Protein 5CIY (pdb70)

Nearest PDB structures (foldseek):
  2uyc-assembly1_A  TM=1.002E+00  e=1.100E-71  Haemophilus haemolyticus
  2uz4-assembly1_A  TM=1.002E+00  e=1.585E-71  Haemophilus parahaemolyticus
  2zcj-assembly1_A  TM=1.001E+00  e=7.775E-70  Haemophilus parahaemolyticus
  1fjx-assembly1_A  TM=1.001E+00  e=1.518E-69  Haemophilus haemolyticus
  2i9k-assembly1_A  TM=1.001E+00  e=1.518E-69  Haemophilus haemolyticus

InterPro domains:
  IPR001525 C-5 cytosine methyltransferase [PF00145] (12-319)
  IPR001525 C-5 cytosine methyltransferase [PR00105] (13-29)
  IPR001525 C-5 cytosine methyltransferase [PR00105] (112-126)
  IPR001525 C-5 cytosine methyltransferase [PR00105] (158-171)
  IPR001525 C-5 cytosine methyltransferase [PS51679] (12-325)
  IPR001525 C-5 cytosine methyltransferase [TIGR00675] (14-318)
  IPR018117 DNA methylase, C-5 cytosine-specific, active site [PS00094] (73-85)
  IPR029063 S-adenosyl-L-methionine-dependent methyltransferase superfamily [G3DSA:3.40.50.150] (10-191)
  IPR029063 S-adenosyl-L-methionine-dependent methyltransferase superfamily [SSF53335] (8-323)
  IPR031303 DNA methylase, C-5 cytosine-specific, conserved site [PS00095] (300-318)
  IPR050750 Cytosine-specific C5-methyltransferase [PTHR46098] (12-315)

B-factor: mean 20.16, std 8.27, range [9.47, 56.53]

Organism: Haemophilus parahaemolyticus (NCBI:txid735)

GO terms:
  GO:0003886 DNA (cytosine-5-)-methyltransferase activity (F, EXP)

CATH classification: 3.40.50.150 (+1 more: 3.90.120.10)

Radius of gyration: 19.91 Å; Cα contacts (8 Å, |Δi|>4): 690; chains: 1; bounding box: 42×57×56 Å

Foldseek 3Di:
DDQDDAQLQAPFEEEQECQQLNLLVVQNVSSHYHYDAYEHADPLSQVLNCVFPVDGHHYDLVPDDLLPRDAGAEYEEAADAQCQDPVHPVVACVDPSRVCVVSVLVNCLNRVHQKYKYKYAPSCCCRPNRVSVVVSQVSLVVSQKHKDKDWDAVLQQQFQEGGTMIMIMIGRNVLVQDDFDQDGGDHHDDFLVNLADDCVVFVVFFDDAPQWDFDDDADPAADAAWAWGTFGDPRDWLGTETERSYGWYQFAQPADHPLGRGHWYDDPNTIGHGFLSSLCVSLCHDNPRDARPDRSNSSNSSNSDHRSSSSNSNSSSVSVRSPPDDD

Sequence (327 aa):
MIEIKDKQLTGLRFIDLFAGLGGFRLALESCGAECVYSNEWDKYAQEVYEMNFGEKPEGDITQVNEKTIPDHDILCAGFPCQAFSISGKQKGFEDSRGTLFFDIARIVREKKPKVVFMENVKNFASHDNGNTLEVVKNTMNELDYSFHAKVLNALDYGIPQKRERIYMICFRNDLNIQNFQFPKPFELNTFVKDLLLPDSEVEHLVIDRKDLVMTNQEIEQTTPKTVRLGIVGKGGQGERIYSTRGIAITLSAYGGGIFAKTGGYLVNGKTRKLHPRECARVMGYPDSYKVHPSTSQAYKQFGNSVVINVLQYIAYNIGSSLNFKPY

Structure (mmCIF, N/CA/C/O backbone):
data_5CIY
#
_entry.id   5CIY
#
_cell.length_a   95.335
_cell.length_b   95.335
_cell.length_c   314.688
_cell.angle_alpha   90.000
_cell.angle_beta   90.000
_cell.angle_gamma   120.000
#
_symmetry.space_group_name_H-M   'H 3 2'
#
loop_
_entity.id
_entity.type
_entity.pdbx_description
1 polymer 'Modification methylase HhaI'
2 polymer "DNA (5'-D(P*CP*CP*AP*TP*GP*CP*GP*CP*TP*GP*AP*C)-3')"
3 polymer "DNA (5'-D(P*GP*TP*CP*AP*GP*(3DR)P*GP*CP*AP*TP*GP*G)-3')"
4 non-polymer S-ADENOSYL-L-HOMOCYSTEINE
5 non-polymer 'SULFATE ION'
6 water water
#
loop_
_atom_site.group_PDB
_atom_site.id
_atom_site.type_symbol
_atom_site.label_atom_id
_atom_site.label_alt_id
_atom_site.label_comp_id
_atom_site.label_asym_id
_atom_site.label_entity_id
_atom_site.label_seq_id
_atom_site.pdbx_PDB_ins_code
_atom_site.Cartn_x
_atom_site.Cartn_y
_atom_site.Cartn_z
_atom_site.occupancy
_atom_site.B_iso_or_equiv
_atom_site.auth_seq_id
_atom_site.auth_comp_id
_atom_site.auth_asym_id
_atom_site.auth_atom_id
_atom_site.pdbx_PDB_model_num
ATOM 1 N N . MET A 1 1 ? 34.779 -14.009 333.262 1.00 15.63 1 MET A N 1
ATOM 2 C CA . MET A 1 1 ? 34.514 -13.017 332.230 1.00 13.93 1 MET A CA 1
ATOM 3 C C . MET A 1 1 ? 34.944 -13.554 330.871 1.00 17.81 1 MET A C 1
ATOM 4 O O . MET A 1 1 ? 35.713 -14.515 330.785 1.00 18.56 1 MET A O 1
ATOM 9 N N . ILE A 1 2 ? 34.432 -12.946 329.810 1.00 16.75 2 ILE A N 1
ATOM 10 C CA . ILE A 1 2 ? 34.739 -13.415 328.468 1.00 16.33 2 ILE A CA 1
ATOM 11 C C . ILE A 1 2 ? 35.705 -12.495 327.741 1.00 18.42 2 ILE A C 1
ATOM 12 O O . ILE A 1 2 ? 35.962 -11.369 328.176 1.00 18.33 2 ILE A O 1
ATOM 17 N N . GLU A 1 3 ? 36.247 -12.988 326.629 1.00 21.60 3 GLU A N 1
ATOM 18 C CA . GLU A 1 3 ? 37.053 -12.162 325.742 1.00 22.92 3 GLU A CA 1
ATOM 19 C C . GLU A 1 3 ? 36.139 -11.360 324.818 1.00 21.89 3 GLU A C 1
ATOM 20 O O . GLU A 1 3 ? 35.167 -11.891 324.282 1.00 23.45 3 GLU A O 1
ATOM 26 N N . ILE A 1 4 ? 36.443 -10.078 324.653 1.00 20.78 4 ILE A N 1
ATOM 27 C CA . ILE A 1 4 ? 35.704 -9.221 323.729 1.00 23.48 4 ILE A CA 1
ATOM 28 C C . ILE A 1 4 ? 36.618 -8.851 322.570 1.00 21.73 4 ILE A C 1
ATOM 29 O O . ILE A 1 4 ? 37.573 -8.105 322.760 1.00 24.85 4 ILE A O 1
ATOM 34 N N . LYS A 1 5 ? 36.339 -9.360 321.372 1.00 23.75 5 LYS A N 1
ATOM 35 C CA . LYS A 1 5 ? 37.228 -9.087 320.239 1.00 29.34 5 LYS A CA 1
ATOM 36 C C . LYS A 1 5 ? 37.067 -7.676 319.657 1.00 25.87 5 LYS A C 1
ATOM 37 O O . LYS A 1 5 ? 38.057 -6.973 319.421 1.00 26.24 5 LYS A O 1
ATOM 43 N N . ASP A 1 6 ? 35.824 -7.256 319.443 1.00 24.63 6 ASP A N 1
ATOM 44 C CA . ASP A 1 6 ? 35.555 -5.930 318.891 1.00 24.50 6 ASP A CA 1
ATOM 45 C C . ASP A 1 6 ? 35.318 -4.918 320.013 1.00 24.90 6 ASP A C 1
ATOM 46 O O . ASP A 1 6 ? 34.259 -4.918 320.641 1.00 24.76 6 ASP A O 1
ATOM 51 N N . LYS A 1 7 ? 36.305 -4.056 320.246 1.00 22.11 7 LYS A N 1
ATOM 52 C CA . LYS A 1 7 ? 36.287 -3.123 321.373 1.00 20.92 7 LYS A CA 1
ATOM 53 C C . LYS A 1 7 ? 35.352 -1.932 321.154 1.00 20.99 7 LYS A C 1
ATOM 54 O O . LYS A 1 7 ? 35.799 -0.841 320.788 1.00 24.55 7 LYS A O 1
ATOM 60 N N . GLN A 1 8 ? 34.067 -2.133 321.424 1.00 17.12 8 GLN A N 1
ATOM 61 C CA . GLN A 1 8 ? 33.044 -1.130 321.121 1.00 16.93 8 GLN A CA 1
ATOM 62 C C . GLN A 1 8 ? 33.220 0.209 321.837 1.00 18.43 8 GLN A C 1
ATOM 63 O O . GLN A 1 8 ? 32.757 1.234 321.343 1.00 19.54 8 GLN A O 1
ATOM 69 N N . LEU A 1 9 ? 33.874 0.207 322.995 1.00 17.42 9 LEU A N 1
ATOM 70 C CA . LEU A 1 9 ? 33.973 1.424 323.800 1.00 15.11 9 LEU A CA 1
ATOM 71 C C . LEU A 1 9 ? 35.341 2.101 323.721 1.00 16.66 9 LEU A C 1
ATOM 72 O O . LEU A 1 9 ? 35.668 2.950 324.555 1.00 18.22 9 LEU A O 1
ATOM 77 N N . THR A 1 10 ? 36.143 1.728 322.727 1.00 19.41 10 THR A N 1
ATOM 78 C CA . THR A 1 10 ? 37.453 2.350 322.556 1.00 17.57 10 THR A CA 1
ATOM 79 C C . THR A 1 10 ? 37.306 3.864 322.398 1.00 19.21 10 THR A C 1
ATOM 80 O O . THR A 1 10 ? 36.409 4.339 321.695 1.00 22.12 10 THR A O 1
ATOM 84 N N . GLY A 1 11 ? 38.168 4.614 323.076 1.00 21.45 11 GLY A N 1
ATOM 85 C CA . GLY A 1 11 ? 38.124 6.063 323.009 1.00 20.41 11 GLY A CA 1
ATOM 86 C C . GLY A 1 11 ? 37.183 6.709 324.009 1.00 23.94 11 GLY A C 1
ATOM 87 O O . GLY A 1 11 ? 37.164 7.936 324.138 1.00 25.48 11 GLY A O 1
ATOM 88 N N . LEU A 1 12 ? 36.394 5.898 324.714 1.00 19.05 12 LEU A N 1
ATOM 89 C CA . LEU A 1 12 ? 35.431 6.442 325.679 1.00 18.38 12 LEU A CA 1
ATOM 90 C C . LEU A 1 12 ? 35.971 6.403 327.106 1.00 17.49 12 LEU A C 1
ATOM 91 O O . LEU A 1 12 ? 36.701 5.483 327.475 1.00 19.96 12 LEU A O 1
ATOM 96 N N . ARG A 1 13 ? 35.597 7.401 327.901 1.00 16.03 13 ARG A N 1
ATOM 97 C CA . ARG A 1 13 ? 36.043 7.523 329.286 1.00 15.26 13 ARG A CA 1
ATOM 98 C C . ARG A 1 13 ? 34.887 7.184 330.210 1.00 15.68 13 ARG A C 1
ATOM 99 O O . ARG A 1 13 ? 33.742 7.550 329.933 1.00 15.36 13 ARG A O 1
ATOM 107 N N . PHE A 1 14 ? 35.176 6.492 331.308 1.00 15.11 14 PHE A N 1
ATOM 108 C CA . PHE A 1 14 ? 34.131 6.195 332.284 1.00 14.65 14 PHE A CA 1
ATOM 109 C C . PHE A 1 14 ? 34.574 6.466 333.721 1.00 13.95 14 PHE A C 1
ATOM 110 O O . PHE A 1 14 ? 35.774 6.520 334.030 1.00 14.84 14 PHE A O 1
ATOM 118 N N . ILE A 1 15 ? 33.597 6.652 334.604 1.00 11.63 15 ILE A N 1
ATOM 119 C CA . ILE A 1 15 ? 33.893 6.721 336.031 1.00 14.70 15 ILE A CA 1
ATOM 120 C C . ILE A 1 15 ? 33.254 5.542 336.753 1.00 14.04 15 ILE A C 1
ATOM 121 O O . ILE A 1 15 ? 32.201 5.036 336.346 1.00 14.58 15 ILE A O 1
ATOM 126 N N . ASP A 1 16 ? 33.921 5.101 337.815 1.00 13.04 16 ASP A N 1
ATOM 127 C CA . ASP A 1 16 ? 33.582 3.877 338.525 1.00 12.73 16 ASP A CA 1
ATOM 128 C C . ASP A 1 16 ? 33.114 4.276 339.927 1.00 13.56 16 ASP A C 1
ATOM 129 O O . ASP A 1 16 ? 33.911 4.308 340.867 1.00 13.18 16 ASP A O 1
ATOM 134 N N . LEU A 1 17 ? 31.832 4.624 340.070 1.00 12.48 17 LEU A N 1
ATOM 135 C CA . LEU A 1 17 ? 31.297 5.010 341.384 1.00 13.16 17 LEU A CA 1
ATOM 136 C C . LEU A 1 17 ? 30.852 3.777 342.155 1.00 12.22 17 LEU A C 1
ATOM 137 O O . LEU A 1 17 ? 30.478 2.765 341.547 1.00 11.97 17 LEU A O 1
ATOM 142 N N . PHE A 1 18 ? 30.882 3.869 343.486 1.00 11.30 18 PHE A N 1
ATOM 143 C CA . PHE A 1 18 ? 30.572 2.732 344.351 1.00 11.79 18 PHE A CA 1
ATOM 144 C C . PHE A 1 18 ? 31.364 1.538 343.856 1.00 12.24 18 PHE A C 1
ATOM 145 O O . PHE A 1 18 ? 30.820 0.456 343.633 1.00 13.01 18 PHE A O 1
ATOM 153 N N . ALA A 1 19 ? 32.669 1.758 343.694 1.00 11.39 19 ALA A N 1
ATOM 154 C CA . ALA A 1 19 ? 33.507 0.874 342.884 1.00 11.85 19 ALA A CA 1
ATOM 155 C C . ALA A 1 19 ? 33.615 -0.553 343.399 1.00 12.33 19 ALA A C 1
ATOM 156 O O . ALA A 1 19 ? 33.649 -1.494 342.605 1.00 13.65 19 ALA A O 1
ATOM 158 N N . GLY A 1 20 ? 33.655 -0.715 344.716 1.00 12.97 20 GLY A N 1
ATOM 159 C CA . GLY A 1 20 ? 33.818 -2.039 345.295 1.00 12.22 20 GLY A CA 1
ATOM 160 C C . GLY A 1 20 ? 35.076 -2.705 344.764 1.00 11.78 20 GLY A C 1
ATOM 161 O O . GLY A 1 20 ? 36.171 -2.137 344.835 1.00 12.41 20 GLY A O 1
ATOM 162 N N . LEU A 1 21 ? 34.911 -3.906 344.211 1.00 11.78 21 LEU A N 1
ATOM 163 C CA . LEU A 1 21 ? 36.010 -4.653 343.611 1.00 11.33 21 LEU A CA 1
ATOM 164 C C . LEU A 1 21 ? 36.416 -4.128 342.241 1.00 13.34 21 LEU A C 1
ATOM 165 O O . LEU A 1 21 ? 37.461 -4.507 341.710 1.00 13.31 21 LEU A O 1
ATOM 170 N N . GLY A 1 22 ? 35.588 -3.276 341.653 1.00 10.84 22 GLY A N 1
ATOM 171 C CA . GLY A 1 22 ? 35.853 -2.791 340.312 1.00 12.55 22 GLY A CA 1
ATOM 172 C C . GLY A 1 22 ? 35.302 -3.660 339.196 1.00 13.37 22 GLY A C 1
ATOM 173 O O . GLY A 1 22 ? 35.840 -3.669 338.083 1.00 12.29 22 GLY A O 1
ATOM 174 N N . GLY A 1 23 ? 34.217 -4.377 339.475 1.00 12.89 23 GLY A N 1
ATOM 175 C CA . GLY A 1 23 ? 33.533 -5.147 338.454 1.00 14.94 23 GLY A CA 1
ATOM 176 C C . GLY A 1 23 ? 33.137 -4.351 337.220 1.00 13.48 23 GLY A C 1
ATOM 177 O O . GLY A 1 23 ? 33.286 -4.839 336.092 1.00 12.98 23 GLY A O 1
ATOM 178 N N . PHE A 1 24 ? 32.647 -3.126 337.409 1.00 13.09 24 PHE A N 1
ATOM 179 C CA . PHE A 1 24 ? 32.292 -2.301 336.259 1.00 14.90 24 PHE A CA 1
ATOM 180 C C . PHE A 1 24 ? 33.532 -1.958 335.459 1.00 13.59 24 PHE A C 1
ATOM 181 O O . PHE A 1 24 ? 33.491 -1.923 334.227 1.00 13.72 24 PHE A O 1
ATOM 189 N N . ARG A 1 25 ? 34.636 -1.735 336.164 1.00 13.78 25 ARG A N 1
ATOM 190 C CA . ARG A 1 25 ? 35.897 -1.400 335.521 1.00 12.69 25 ARG A CA 1
ATOM 191 C C . ARG A 1 25 ? 36.404 -2.550 334.652 1.00 12.48 25 ARG A C 1
ATOM 192 O O . ARG A 1 25 ? 36.779 -2.334 333.500 1.00 15.42 25 ARG A O 1
ATOM 200 N N . LEU A 1 26 ? 36.396 -3.771 335.187 1.00 11.93 26 LEU A N 1
ATOM 201 C CA . LEU A 1 26 ? 36.806 -4.924 334.394 1.00 14.30 26 LEU A CA 1
ATOM 202 C C . LEU A 1 26 ? 35.928 -5.050 333.148 1.00 13.28 26 LEU A C 1
ATOM 203 O O . LEU A 1 26 ? 36.429 -5.283 332.047 1.00 13.42 26 LEU A O 1
ATOM 208 N N . ALA A 1 27 ? 34.615 -4.891 333.321 1.00 12.89 27 ALA A N 1
ATOM 209 C CA . ALA A 1 27 ? 33.697 -5.052 332.201 1.00 12.78 27 ALA A CA 1
ATOM 210 C C . ALA A 1 27 ? 33.920 -3.991 331.128 1.00 13.32 27 ALA A C 1
ATOM 211 O O . ALA A 1 27 ? 34.031 -4.309 329.942 1.00 14.57 27 ALA A O 1
ATOM 213 N N . LEU A 1 28 ? 33.976 -2.730 331.533 1.00 14.23 28 LEU A N 1
ATOM 214 C CA . LEU A 1 28 ? 34.120 -1.676 330.533 1.00 14.54 28 LEU A CA 1
ATOM 215 C C . LEU A 1 28 ? 35.518 -1.645 329.907 1.00 14.08 28 LEU A C 1
ATOM 216 O O . LEU A 1 28 ? 35.649 -1.394 328.704 1.00 15.41 28 LEU A O 1
ATOM 221 N N . GLU A 1 29 ? 36.554 -1.905 330.698 1.00 15.61 29 GLU A N 1
ATOM 222 C CA . GLU A 1 29 ? 37.901 -1.992 330.134 1.00 15.92 29 GLU A CA 1
ATOM 223 C C . GLU A 1 29 ? 38.019 -3.117 329.112 1.00 15.63 29 GLU A C 1
ATOM 224 O O . GLU A 1 29 ? 38.746 -2.985 328.121 1.00 16.09 29 GLU A O 1
ATOM 230 N N . SER A 1 30 ? 37.300 -4.216 329.336 1.00 13.66 30 SER A N 1
ATOM 231 C CA . SER A 1 30 ? 37.332 -5.319 328.375 1.00 16.09 30 SER A CA 1
ATOM 232 C C . SER A 1 30 ? 36.741 -4.905 327.032 1.00 15.34 30 SER A C 1
ATOM 233 O O . SER A 1 30 ? 37.057 -5.510 325.999 1.00 16.08 30 SER A O 1
ATOM 236 N N . CYS A 1 31 ? 35.896 -3.871 327.045 1.00 14.41 31 CYS A N 1
ATOM 237 C CA . CYS A 1 31 ? 35.317 -3.331 325.814 1.00 15.99 31 CYS A CA 1
ATOM 238 C C . CYS A 1 31 ? 36.094 -2.142 325.262 1.00 16.39 31 CYS A C 1
ATOM 239 O O . CYS A 1 31 ? 35.663 -1.509 324.291 1.00 17.60 31 CYS A O 1
ATOM 242 N N . GLY A 1 32 ? 37.234 -1.841 325.875 1.00 16.47 32 GLY A N 1
ATOM 243 C CA . GLY A 1 32 ? 38.126 -0.815 325.365 1.00 17.37 32 GLY A CA 1
ATOM 244 C C . GLY A 1 32 ? 38.045 0.549 326.023 1.00 18.64 32 GLY A C 1
ATOM 245 O O . GLY A 1 32 ? 38.808 1.458 325.669 1.00 17.50 32 GLY A O 1
ATOM 246 N N . ALA A 1 33 ? 37.143 0.712 326.987 1.00 16.68 33 ALA A N 1
ATOM 247 C CA . ALA A 1 33 ? 36.982 2.018 327.632 1.00 14.92 33 ALA A CA 1
ATOM 248 C C . ALA A 1 33 ? 38.070 2.294 328.666 1.00 16.19 33 ALA A C 1
ATOM 249 O O . ALA A 1 33 ? 38.727 1.369 329.155 1.00 16.90 33 ALA A O 1
ATOM 251 N N . GLU A 1 34 ? 38.245 3.572 328.994 1.00 17.58 34 GLU A N 1
ATOM 252 C CA . GLU A 1 34 ? 39.283 4.028 329.917 1.00 19.71 34 GLU A CA 1
ATOM 253 C C . GLU A 1 34 ? 38.678 4.586 331.206 1.00 17.20 34 GLU A C 1
ATOM 254 O O . GLU A 1 34 ? 37.860 5.509 331.163 1.00 17.55 34 GLU A O 1
ATOM 260 N N . CYS A 1 35 ? 39.095 4.053 332.353 1.00 16.34 35 CYS A N 1
ATOM 261 C CA . CYS A 1 35 ? 38.622 4.573 333.637 1.00 15.83 35 CYS A CA 1
ATOM 262 C C . CYS A 1 35 ? 39.362 5.858 334.001 1.00 18.89 35 CYS A C 1
ATOM 263 O O . CYS A 1 35 ? 40.598 5.886 333.978 1.00 20.65 35 CYS A O 1
ATOM 266 N N . VAL A 1 36 ? 38.623 6.913 334.347 1.00 15.15 36 VAL A N 1
ATOM 267 C CA . VAL A 1 36 ? 39.249 8.202 334.685 1.00 14.14 36 VAL A CA 1
ATOM 268 C C . VAL A 1 36 ? 38.967 8.679 336.116 1.00 16.82 36 VAL A C 1
ATOM 269 O O . VAL A 1 36 ? 39.472 9.722 336.546 1.00 16.89 36 VAL A O 1
ATOM 273 N N . TYR A 1 37 ? 38.162 7.920 336.855 1.00 14.70 37 TYR A N 1
ATOM 274 C CA . TYR A 1 37 ? 37.830 8.282 338.230 1.00 13.88 37 TYR A CA 1
ATOM 275 C C . TYR A 1 37 ? 37.180 7.111 338.921 1.00 15.39 37 TYR A C 1
ATOM 276 O O . TYR A 1 37 ? 36.388 6.385 338.310 1.00 15.10 37 TYR A O 1
ATOM 285 N N . SER A 1 38 ? 37.517 6.916 340.189 1.00 14.58 38 SER A N 1
ATOM 286 C CA . SER A 1 38 ? 36.873 5.876 340.976 1.00 14.35 38 SER A CA 1
ATOM 287 C C . SER A 1 38 ? 36.548 6.397 342.365 1.00 14.07 38 SER A C 1
ATOM 288 O O . SER A 1 38 ? 37.256 7.248 342.912 1.00 13.81 38 SER A O 1
ATOM 291 N N . ASN A 1 39 ? 35.459 5.890 342.930 1.00 11.44 39 ASN A N 1
ATOM 292 C CA . ASN A 1 39 ? 35.042 6.310 344.258 1.00 11.40 39 ASN A CA 1
ATOM 293 C C . ASN A 1 39 ? 34.461 5.134 345.031 1.00 14.22 39 ASN A C 1
ATOM 294 O O . ASN A 1 39 ? 33.612 4.401 344.512 1.00 13.19 39 ASN A O 1
ATOM 299 N N . GLU A 1 40 ? 34.929 4.965 346.265 1.00 13.72 40 GLU A N 1
ATOM 300 C CA . GLU A 1 40 ? 34.550 3.854 347.139 1.00 13.59 40 GLU A CA 1
ATOM 301 C C . GLU A 1 40 ? 35.019 4.218 348.541 1.00 14.82 40 GLU A C 1
ATOM 302 O O . GLU A 1 40 ? 36.188 4.559 348.720 1.00 15.77 40 GLU A O 1
ATOM 308 N N . TRP A 1 41 ? 34.136 4.169 349.536 1.00 14.66 41 TRP A N 1
ATOM 309 C CA . TRP A 1 41 ? 34.533 4.657 350.860 1.00 16.88 41 TRP A CA 1
ATOM 310 C C . TRP A 1 41 ? 34.953 3.588 351.863 1.00 16.04 41 TRP A C 1
ATOM 311 O O . TRP A 1 41 ? 35.480 3.912 352.932 1.00 17.90 41 TRP A O 1
ATOM 322 N N . ASP A 1 42 ? 34.728 2.317 351.539 1.00 15.04 42 ASP A N 1
ATOM 323 C CA . ASP A 1 42 ? 35.066 1.255 352.483 1.00 15.01 42 ASP A CA 1
ATOM 324 C C . ASP A 1 42 ? 36.563 0.983 352.452 1.00 14.28 42 ASP A C 1
ATOM 325 O O . ASP A 1 42 ? 37.132 0.781 351.383 1.00 15.03 42 ASP A O 1
ATOM 330 N N . LYS A 1 43 ? 37.189 0.997 353.630 1.00 15.73 43 LYS A N 1
ATOM 331 C CA . LYS A 1 43 ? 38.640 0.853 353.751 1.00 15.48 43 LYS A CA 1
ATOM 332 C C . LYS A 1 43 ? 39.175 -0.392 353.058 1.00 14.51 43 LYS A C 1
ATOM 333 O O . LYS A 1 43 ? 40.181 -0.335 352.345 1.00 15.54 43 LYS A O 1
ATOM 339 N N . TYR A 1 44 ? 38.504 -1.517 353.266 1.00 14.30 44 TYR A N 1
ATOM 340 C CA . TYR A 1 44 ? 38.984 -2.784 352.724 1.00 14.68 44 TYR A CA 1
ATOM 341 C C . TYR A 1 44 ? 38.713 -2.909 351.225 1.00 13.88 44 TYR A C 1
ATOM 342 O O . TYR A 1 44 ? 39.532 -3.456 350.492 1.00 13.40 44 TYR A O 1
ATOM 351 N N . ALA A 1 45 ? 37.577 -2.389 350.766 1.00 12.83 45 ALA A N 1
ATOM 352 C CA . ALA A 1 45 ? 37.330 -2.319 349.326 1.00 12.07 45 ALA A CA 1
ATOM 353 C C . ALA A 1 45 ? 38.375 -1.429 348.644 1.00 12.12 45 ALA A C 1
ATOM 354 O O . ALA A 1 45 ? 38.855 -1.753 347.553 1.00 13.73 45 ALA A O 1
ATOM 356 N N . GLN A 1 46 ? 38.716 -0.296 349.260 1.00 13.02 46 GLN A N 1
ATOM 357 C CA . GLN A 1 46 ? 39.762 0.556 348.695 1.00 12.79 46 GLN A CA 1
ATOM 358 C C . GLN A 1 46 ? 41.074 -0.213 348.543 1.00 14.16 46 GLN A C 1
ATOM 359 O O . GLN A 1 46 ? 41.779 -0.051 347.543 1.00 13.70 46 GLN A O 1
ATOM 365 N N . GLU A 1 47 ? 41.383 -1.058 349.523 1.00 14.52 47 GLU A N 1
ATOM 366 C CA . GLU A 1 47 ? 42.615 -1.841 349.496 1.00 13.14 47 GLU A CA 1
ATOM 367 C C . GLU A 1 47 ? 42.623 -2.834 348.347 1.00 13.23 47 GLU A C 1
ATOM 368 O O . GLU A 1 47 ? 43.589 -2.897 347.587 1.00 14.96 47 GLU A O 1
ATOM 374 N N . VAL A 1 48 ? 41.539 -3.598 348.207 1.00 12.80 48 VAL A N 1
ATOM 375 C CA . VAL A 1 48 ? 41.479 -4.586 347.132 1.00 13.98 48 VAL A CA 1
ATOM 376 C C . VAL A 1 48 ? 41.477 -3.914 345.765 1.00 13.41 48 VAL A C 1
ATOM 377 O O . VAL A 1 48 ? 42.114 -4.398 344.837 1.00 13.31 48 VAL A O 1
ATOM 381 N N . TYR A 1 49 ? 40.809 -2.768 345.649 1.00 11.33 49 TYR A N 1
ATOM 382 C CA . TYR A 1 49 ? 40.805 -2.029 344.401 1.00 12.88 49 TYR A CA 1
ATOM 383 C C . TYR A 1 49 ? 42.227 -1.581 344.054 1.00 13.17 49 TYR A C 1
ATOM 384 O O . TYR A 1 49 ? 42.662 -1.725 342.915 1.00 13.51 49 TYR A O 1
ATOM 393 N N . GLU A 1 50 ? 42.952 -1.058 345.041 1.00 15.64 50 GLU A N 1
ATOM 394 C CA . GLU A 1 50 ? 44.320 -0.612 344.812 1.00 16.27 50 GLU A CA 1
ATOM 395 C C . GLU A 1 50 ? 45.235 -1.783 344.460 1.00 16.13 50 GLU A C 1
ATOM 396 O O . GLU A 1 50 ? 46.138 -1.654 343.625 1.00 17.77 50 GLU A O 1
ATOM 402 N N . MET A 1 51 ? 44.984 -2.930 345.075 1.00 14.83 51 MET A N 1
ATOM 403 C CA . MET A 1 51 ? 45.780 -4.119 344.804 1.00 13.09 51 MET A CA 1
ATOM 404 C C . MET A 1 51 ? 45.620 -4.575 343.351 1.00 15.66 51 MET A C 1
ATOM 405 O O . MET A 1 51 ? 46.547 -5.127 342.757 1.00 15.57 51 MET A O 1
ATOM 410 N N . ASN A 1 52 ? 44.445 -4.323 342.774 1.00 12.91 52 ASN A N 1
ATOM 411 C CA . ASN A 1 52 ? 44.144 -4.766 341.417 1.00 13.16 52 ASN A CA 1
ATOM 412 C C . ASN A 1 52 ? 44.308 -3.732 340.305 1.00 15.14 52 ASN A C 1
ATOM 413 O O . ASN A 1 52 ? 44.542 -4.100 339.161 1.00 15.82 52 ASN A O 1
ATOM 418 N N . PHE A 1 53 ? 44.196 -2.447 340.634 1.00 13.87 53 PHE A N 1
ATOM 419 C CA . PHE A 1 53 ? 44.235 -1.409 339.608 1.00 15.51 53 PHE A CA 1
ATOM 420 C C . PHE A 1 53 ? 45.314 -0.363 339.862 1.00 16.03 53 PHE A C 1
ATOM 421 O O . PHE A 1 53 ? 45.583 0.464 338.997 1.00 19.82 53 PHE A O 1
ATOM 429 N N . GLY A 1 54 ? 45.913 -0.387 341.046 1.00 16.73 54 GLY A N 1
ATOM 430 C CA . GLY A 1 54 ? 47.063 0.465 341.318 1.00 19.38 54 GLY A CA 1
ATOM 431 C C . GLY A 1 54 ? 46.718 1.862 341.788 1.00 25.73 54 GLY A C 1
ATOM 432 O O . GLY A 1 54 ? 47.574 2.743 341.831 1.00 25.89 54 GLY A O 1
ATOM 433 N N . GLU A 1 55 ? 45.460 2.067 342.147 1.00 17.94 55 GLU A N 1
ATOM 434 C CA . GLU A 1 55 ? 44.992 3.382 342.558 1.00 21.17 55 GLU A CA 1
ATOM 435 C C . GLU A 1 55 ? 43.956 3.262 343.665 1.00 22.15 55 GLU A C 1
ATOM 436 O O . GLU A 1 55 ? 43.196 2.289 343.720 1.00 18.97 55 GLU A O 1
ATOM 442 N N . LYS A 1 56 ? 43.938 4.253 344.548 1.00 21.86 56 LYS A N 1
ATOM 443 C CA . LYS A 1 56 ? 43.009 4.279 345.666 1.00 21.44 56 LYS A CA 1
ATOM 444 C C . LYS A 1 56 ? 41.800 5.127 345.278 1.00 17.68 56 LYS A C 1
ATOM 445 O O . LYS A 1 56 ? 41.953 6.292 344.923 1.00 18.87 56 LYS A O 1
ATOM 451 N N . PRO A 1 57 ? 40.589 4.546 345.326 1.00 16.81 57 PRO A N 1
ATOM 452 C CA . PRO A 1 57 ? 39.415 5.372 344.999 1.00 14.34 57 PRO A CA 1
ATOM 453 C C . PRO A 1 57 ? 39.229 6.502 346.004 1.00 15.72 57 PRO A C 1
ATOM 454 O O . PRO A 1 57 ? 39.621 6.354 347.168 1.00 16.96 57 PRO A O 1
ATOM 458 N N . GLU A 1 58 ? 38.629 7.607 345.567 1.00 16.27 58 GLU A N 1
ATOM 459 C CA . GLU A 1 58 ? 38.260 8.684 346.481 1.00 16.22 58 GLU A CA 1
ATOM 460 C C . GLU A 1 58 ? 37.160 8.195 347.427 1.00 17.91 58 GLU A C 1
ATOM 461 O O . GLU A 1 58 ? 36.375 7.305 347.074 1.00 16.53 58 GLU A O 1
ATOM 467 N N . GLY A 1 59 ? 37.126 8.749 348.637 1.00 17.54 59 GLY A N 1
ATOM 468 C CA . GLY A 1 59 ? 36.149 8.357 349.643 1.00 17.27 59 GLY A CA 1
ATOM 469 C C . GLY A 1 59 ? 34.804 9.071 349.549 1.00 16.75 59 GLY A C 1
ATOM 470 O O . GLY A 1 59 ? 34.526 9.753 348.558 1.00 16.94 59 GLY A O 1
ATOM 471 N N . ASP A 1 60 ? 34.002 8.912 350.605 1.00 15.86 60 ASP A N 1
ATOM 472 C CA . ASP A 1 60 ? 32.603 9.375 350.709 1.00 15.59 60 ASP A CA 1
ATOM 473 C C . ASP A 1 60 ? 32.095 10.294 349.599 1.00 16.52 60 ASP A C 1
ATOM 474 O O . ASP A 1 60 ? 32.350 11.507 349.613 1.00 16.33 60 ASP A O 1
ATOM 479 N N . ILE A 1 61 ? 31.353 9.717 348.657 1.00 15.72 61 ILE A N 1
ATOM 480 C CA . ILE A 1 61 ? 30.854 10.456 347.499 1.00 14.44 61 ILE A CA 1
ATOM 481 C C . ILE A 1 61 ? 29.929 11.604 347.915 1.00 13.95 61 ILE A C 1
ATOM 482 O O . ILE A 1 61 ? 29.806 12.593 347.183 1.00 14.12 61 ILE A O 1
ATOM 487 N N . THR A 1 62 ? 29.313 11.496 349.096 1.00 13.93 62 THR A N 1
ATOM 488 C CA . THR A 1 62 ? 28.368 12.529 349.534 1.00 17.63 62 THR A CA 1
ATOM 489 C C . THR A 1 62 ? 29.077 13.833 349.867 1.00 19.48 62 THR A C 1
ATOM 490 O O . THR A 1 62 ? 28.445 14.893 349.948 1.00 19.45 62 THR A O 1
ATOM 494 N N . GLN A 1 63 ? 30.392 13.758 350.044 1.00 16.40 63 GLN A N 1
ATOM 495 C CA . GLN A 1 63 ? 31.186 14.934 350.402 1.00 18.96 63 GLN A CA 1
ATOM 496 C C . GLN A 1 63 ? 32.073 15.402 349.246 1.00 21.28 63 GLN A C 1
ATOM 497 O O . GLN A 1 63 ? 32.878 16.329 349.397 1.00 22.27 63 GLN A O 1
ATOM 503 N N . VAL A 1 64 ? 31.922 14.765 348.094 1.00 16.49 64 VAL A N 1
ATOM 504 C CA . VAL A 1 64 ? 32.699 15.115 346.910 1.00 16.15 64 VAL A CA 1
ATOM 505 C C . VAL A 1 64 ? 31.975 16.174 346.084 1.00 20.88 64 VAL A C 1
ATOM 506 O O . VAL A 1 64 ? 30.816 15.995 345.714 1.00 18.88 64 VAL A O 1
ATOM 510 N N . ASN A 1 65 ? 32.655 17.287 345.817 1.00 18.76 65 ASN A N 1
ATOM 511 C CA . ASN A 1 65 ? 32.118 18.320 344.936 1.00 20.99 65 ASN A CA 1
ATOM 512 C C . ASN A 1 65 ? 32.079 17.766 343.517 1.00 19.66 65 ASN A C 1
ATOM 513 O O . ASN A 1 65 ? 33.117 17.422 342.942 1.00 21.94 65 ASN A O 1
ATOM 518 N N . GLU A 1 66 ? 30.877 17.679 342.958 1.00 20.72 66 GLU A N 1
ATOM 519 C CA . GLU A 1 66 ? 30.691 17.058 341.651 1.00 20.81 66 GLU A CA 1
ATOM 520 C C . GLU A 1 66 ? 31.449 17.781 340.538 1.00 21.90 66 GLU A C 1
ATOM 521 O O . GLU A 1 66 ? 31.747 17.188 339.505 1.00 21.58 66 GLU A O 1
ATOM 527 N N . LYS A 1 67 ? 31.787 19.052 340.753 1.00 20.65 67 LYS A N 1
ATOM 528 C CA . LYS A 1 67 ? 32.572 19.783 339.765 1.00 21.10 67 LYS A CA 1
ATOM 529 C C . LYS A 1 67 ? 33.998 19.259 339.652 1.00 22.69 67 LYS A C 1
ATOM 530 O O . LYS A 1 67 ? 34.659 19.471 338.634 1.00 29.05 67 LYS A O 1
ATOM 536 N N . THR A 1 68 ? 34.472 18.573 340.687 1.00 21.22 68 THR A N 1
ATOM 537 C CA . THR A 1 68 ? 35.843 18.055 340.687 1.00 22.63 68 THR A CA 1
ATOM 538 C C . THR A 1 68 ? 35.985 16.738 339.925 1.00 23.48 68 THR A C 1
ATOM 539 O O . THR A 1 68 ? 37.097 16.298 339.640 1.00 25.64 68 THR A O 1
ATOM 543 N N . ILE A 1 69 ? 34.859 16.114 339.594 1.00 21.41 69 ILE A N 1
ATOM 544 C CA . ILE A 1 69 ? 34.895 14.820 338.922 1.00 20.31 69 ILE A CA 1
ATOM 545 C C . ILE A 1 69 ? 35.278 15.017 337.462 1.00 19.67 69 ILE A C 1
ATOM 546 O O . ILE A 1 69 ? 34.761 15.918 336.804 1.00 19.12 69 ILE A O 1
ATOM 551 N N . PRO A 1 70 ? 36.209 14.194 336.953 1.00 19.18 70 PRO A N 1
ATOM 552 C CA . PRO A 1 70 ? 36.680 14.366 335.574 1.00 18.93 70 PRO A CA 1
ATOM 553 C C . PRO A 1 70 ? 35.568 14.236 334.534 1.00 19.38 70 PRO A C 1
ATOM 554 O O . PRO A 1 70 ? 34.593 13.508 334.778 1.00 17.46 70 PRO A O 1
ATOM 558 N N . ASP A 1 71 ? 35.707 14.936 333.406 1.00 19.38 71 ASP A N 1
ATOM 559 C CA . ASP A 1 71 ? 34.827 14.730 332.256 1.00 19.25 71 ASP A CA 1
ATOM 560 C C . ASP A 1 71 ? 34.832 13.253 331.895 1.00 17.16 71 ASP A C 1
ATOM 561 O O . ASP A 1 71 ? 35.875 12.601 331.946 1.00 17.49 71 ASP A O 1
ATOM 566 N N . HIS A 1 72 ? 33.670 12.722 331.532 1.00 17.41 72 HIS A N 1
ATOM 567 C CA . HIS A 1 72 ? 33.572 11.311 331.183 1.00 17.07 72 HIS A CA 1
ATOM 568 C C . HIS A 1 72 ? 32.384 11.055 330.274 1.00 16.29 72 HIS A C 1
ATOM 569 O O . HIS A 1 72 ? 31.451 11.866 330.201 1.00 17.14 72 HIS A O 1
ATOM 576 N N . ASP A 1 73 ? 32.417 9.916 329.589 1.00 16.28 73 ASP A N 1
ATOM 577 C CA . ASP A 1 73 ? 31.367 9.544 328.649 1.00 15.72 73 ASP A CA 1
ATOM 578 C C . ASP A 1 73 ? 30.342 8.607 329.264 1.00 13.80 73 ASP A C 1
ATOM 579 O O . ASP A 1 73 ? 29.172 8.639 328.895 1.00 14.16 73 ASP A O 1
ATOM 584 N N . ILE A 1 74 ? 30.778 7.754 330.188 1.00 13.54 74 ILE A N 1
ATOM 585 C CA . ILE A 1 74 ? 29.871 6.769 330.775 1.00 12.88 74 ILE A CA 1
ATOM 586 C C . ILE A 1 74 ? 30.022 6.785 332.281 1.00 13.35 74 ILE A C 1
ATOM 587 O O . ILE A 1 74 ? 31.131 6.673 332.793 1.00 14.39 74 ILE A O 1
ATOM 592 N N . LEU A 1 75 ? 28.916 6.941 332.996 1.00 12.18 75 LEU A N 1
ATOM 593 C CA . LEU A 1 75 ? 28.961 6.892 334.457 1.00 11.35 75 LEU A CA 1
ATOM 594 C C . LEU A 1 75 ? 28.460 5.528 334.893 1.00 13.04 75 LEU A C 1
ATOM 595 O O . LEU A 1 75 ? 27.347 5.146 334.529 1.00 14.14 75 LEU A O 1
ATOM 600 N N . CYS A 1 76 ? 29.264 4.810 335.681 1.00 12.15 76 CYS A N 1
ATOM 601 C CA . CYS A 1 76 ? 28.873 3.491 336.181 1.00 12.03 76 CYS A CA 1
ATOM 602 C C . CYS A 1 76 ? 28.606 3.547 337.676 1.00 11.32 76 CYS A C 1
ATOM 603 O O . CYS A 1 76 ? 29.363 4.155 338.426 1.00 11.05 76 CYS A O 1
ATOM 606 N N . ALA A 1 77 ? 27.537 2.894 338.118 1.00 11.35 77 ALA A N 1
ATOM 607 C CA . ALA A 1 77 ? 27.224 2.866 339.540 1.00 10.92 77 ALA A CA 1
ATOM 608 C C . ALA A 1 77 ? 26.348 1.696 339.934 1.00 13.20 77 ALA A C 1
ATOM 609 O O . ALA A 1 77 ? 25.147 1.711 339.670 1.00 13.36 77 ALA A O 1
ATOM 611 N N . GLY A 1 78 ? 26.943 0.698 340.584 1.00 12.35 78 GLY A N 1
ATOM 612 C CA . GLY A 1 78 ? 26.166 -0.336 341.253 1.00 13.48 78 GLY A CA 1
ATOM 613 C C . GLY A 1 78 ? 25.990 0.174 342.669 1.00 13.87 78 GLY A C 1
ATOM 614 O O . GLY A 1 78 ? 26.846 -0.036 343.530 1.00 15.70 78 GLY A O 1
ATOM 615 N N . PHE A 1 79 ? 24.899 0.887 342.914 1.00 11.86 79 PHE A N 1
ATOM 616 C CA . PHE A 1 79 ? 24.785 1.622 344.161 1.00 13.35 79 PHE A CA 1
ATOM 617 C C . PHE A 1 79 ? 24.177 0.753 345.267 1.00 12.60 79 PHE A C 1
ATOM 618 O O . PHE A 1 79 ? 23.649 -0.326 344.974 1.00 13.44 79 PHE A O 1
ATOM 626 N N . PRO A 1 80 ? 24.312 1.177 346.544 1.00 13.30 80 PRO A N 1
ATOM 627 C CA . PRO A 1 80 ? 23.979 0.234 347.614 1.00 13.08 80 PRO A CA 1
ATOM 628 C C . PRO A 1 80 ? 22.554 -0.290 347.552 1.00 13.50 80 PRO A C 1
ATOM 629 O O . PRO A 1 80 ? 21.616 0.434 347.196 1.00 12.63 80 PRO A O 1
ATOM 633 N N . CYS A 1 81 ? 22.409 -1.567 347.884 1.00 12.78 81 CYS A N 1
ATOM 634 C CA . CYS A 1 81 ? 21.118 -2.224 347.774 1.00 12.11 81 CYS A CA 1
ATOM 635 C C . CYS A 1 81 ? 20.494 -2.680 349.094 1.00 12.10 81 CYS A C 1
ATOM 636 O O . CYS A 1 81 ? 19.374 -3.200 349.071 1.00 13.16 81 CYS A O 1
ATOM 639 N N . GLN A 1 82 ? 21.173 -2.490 350.234 1.00 13.38 82 GLN A N 1
ATOM 640 C CA . GLN A 1 82 ? 20.626 -2.986 351.511 1.00 13.81 82 GLN A CA 1
ATOM 641 C C . GLN A 1 82 ? 19.245 -2.430 351.801 1.00 13.41 82 GLN A C 1
ATOM 642 O O . GLN A 1 82 ? 18.399 -3.124 352.375 1.00 15.31 82 GLN A O 1
ATOM 648 N N . ALA A 1 83 ? 19.028 -1.177 351.409 1.00 12.39 83 ALA A N 1
ATOM 649 C CA . ALA A 1 83 ? 17.768 -0.502 351.681 1.00 12.61 83 ALA A CA 1
ATOM 650 C C . ALA A 1 83 ? 16.625 -0.996 350.792 1.00 13.70 83 ALA A C 1
ATOM 651 O O . ALA A 1 83 ? 15.464 -0.658 351.037 1.00 12.35 83 ALA A O 1
ATOM 653 N N . PHE A 1 84 ? 16.942 -1.801 349.773 1.00 13.40 84 PHE A N 1
ATOM 654 C CA . PHE A 1 84 ? 15.940 -2.226 348.796 1.00 12.97 84 PHE A CA 1
ATOM 655 C C . PHE A 1 84 ? 15.782 -3.750 348.721 1.00 13.51 84 PHE A C 1
ATOM 656 O O . PHE A 1 84 ? 14.834 -4.251 348.127 1.00 14.80 84 PHE A O 1
ATOM 664 N N . SER A 1 85 ? 16.720 -4.481 349.316 1.00 12.19 85 SER A N 1
ATOM 665 C CA . SER A 1 85 ? 16.699 -5.947 349.298 1.00 13.47 85 SER A CA 1
ATOM 666 C C . SER A 1 85 ? 15.502 -6.550 350.036 1.00 13.77 85 SER A C 1
ATOM 667 O O . SER A 1 85 ? 15.052 -6.006 351.049 1.00 14.70 85 SER A O 1
ATOM 670 N N . ILE A 1 86 ? 15.013 -7.697 349.563 1.00 14.30 86 ILE A N 1
ATOM 671 C CA . ILE A 1 86 ? 13.912 -8.360 350.259 1.00 15.19 86 ILE A CA 1
ATOM 672 C C . ILE A 1 86 ? 14.358 -8.990 351.585 1.00 14.50 86 ILE A C 1
ATOM 673 O O . ILE A 1 86 ? 13.525 -9.418 352.374 1.00 15.85 86 ILE A O 1
ATOM 678 N N . SER A 1 87 ? 15.669 -9.042 351.829 1.00 14.57 87 SER A N 1
ATOM 679 C CA . SER A 1 87 ? 16.194 -9.590 353.088 1.00 15.87 87 SER A CA 1
ATOM 680 C C . SER A 1 87 ? 16.315 -8.536 354.179 1.00 16.66 87 SER A C 1
ATOM 681 O O . SER A 1 87 ? 16.616 -8.861 355.331 1.00 19.23 87 SER A O 1
ATOM 684 N N . GLY A 1 88 ? 16.104 -7.269 353.816 1.00 13.26 88 GLY A N 1
ATOM 685 C CA . GLY A 1 88 ? 16.263 -6.168 354.755 1.00 15.33 88 GLY A CA 1
ATOM 686 C C . GLY A 1 88 ? 14.947 -5.533 355.183 1.00 15.34 88 GLY A C 1
ATOM 687 O O . GLY A 1 88 ? 13.889 -6.160 355.079 1.00 18.33 88 GLY A O 1
ATOM 688 N N . LYS A 1 89 ? 15.010 -4.295 355.670 1.00 15.44 89 LYS A N 1
ATOM 689 C CA . LYS A 1 89 ? 13.823 -3.608 356.172 1.00 16.11 89 LYS A CA 1
ATOM 690 C C . LYS A 1 89 ? 13.069 -2.837 355.090 1.00 14.90 89 LYS A C 1
ATOM 691 O O . LYS A 1 89 ? 11.969 -2.339 355.341 1.00 16.69 89 LYS A O 1
ATOM 697 N N . GLN A 1 90 ? 13.667 -2.733 353.905 1.00 12.52 90 GLN A N 1
ATOM 698 C CA . GLN A 1 90 ? 13.058 -2.044 352.760 1.00 13.53 90 GLN A CA 1
ATOM 699 C C . GLN A 1 90 ? 12.674 -0.589 353.032 1.00 14.05 90 GLN A C 1
ATOM 700 O O . GLN A 1 90 ? 11.680 -0.094 352.490 1.00 15.73 90 GLN A O 1
ATOM 706 N N . LYS A 1 91 ? 13.468 0.106 353.839 1.00 14.09 91 LYS A N 1
ATOM 707 C CA . LYS A 1 91 ? 13.193 1.515 354.107 1.00 13.96 91 LYS A CA 1
ATOM 708 C C . LYS A 1 91 ? 13.484 2.390 352.887 1.00 16.52 91 LYS A C 1
ATOM 709 O O . LYS A 1 91 ? 13.010 3.531 352.808 1.00 15.56 91 LYS A O 1
ATOM 715 N N . GLY A 1 92 ? 14.244 1.854 351.928 1.00 13.28 92 GLY A N 1
ATOM 716 C CA . GLY A 1 92 ? 14.482 2.552 350.671 1.00 14.32 92 GLY A CA 1
ATOM 717 C C . GLY A 1 92 ? 15.104 3.927 350.832 1.00 15.14 92 GLY A C 1
ATOM 718 O O . GLY A 1 92 ? 16.123 4.084 351.500 1.00 14.17 92 GLY A O 1
ATOM 719 N N . PHE A 1 93 ? 14.480 4.935 350.228 1.00 12.59 93 PHE A N 1
ATOM 720 C CA . PHE A 1 93 ? 15.019 6.288 350.276 1.00 14.25 93 PHE A CA 1
ATOM 721 C C . PHE A 1 93 ? 15.039 6.870 351.697 1.00 14.47 93 PHE A C 1
ATOM 722 O O . PHE A 1 93 ? 15.695 7.885 351.936 1.00 14.85 93 PHE A O 1
ATOM 730 N N . GLU A 1 94 ? 14.344 6.232 352.637 1.00 14.97 94 GLU A N 1
ATOM 731 C CA . GLU A 1 94 ? 14.345 6.688 354.031 1.00 16.34 94 GLU A CA 1
ATOM 732 C C . GLU A 1 94 ? 15.548 6.182 354.824 1.00 18.72 94 GLU A C 1
ATOM 733 O O . GLU A 1 94 ? 15.774 6.595 355.959 1.00 22.41 94 GLU A O 1
ATOM 739 N N . ASP A 1 95 ? 16.296 5.269 354.221 1.00 16.56 95 ASP A N 1
ATOM 740 C CA . ASP A 1 95 ? 17.474 4.675 354.835 1.00 15.52 95 ASP A CA 1
ATOM 741 C C . ASP A 1 95 ? 18.673 5.533 354.424 1.00 17.95 95 ASP A C 1
ATOM 742 O O . ASP A 1 95 ? 18.744 5.975 353.281 1.00 17.12 95 ASP A O 1
ATOM 747 N N . SER A 1 96 ? 19.616 5.765 355.337 1.00 21.15 96 SER A N 1
ATOM 748 C CA . SER A 1 96 ? 20.805 6.554 354.994 1.00 25.27 96 SER A CA 1
ATOM 749 C C . SER A 1 96 ? 21.629 5.892 353.889 1.00 23.01 96 SER A C 1
ATOM 750 O O . SER A 1 96 ? 22.354 6.563 353.149 1.00 24.74 96 SER A O 1
ATOM 753 N N . ARG A 1 97 ? 21.498 4.576 353.757 1.00 16.74 97 ARG A N 1
ATOM 754 C CA . ARG A 1 97 ? 22.195 3.863 352.694 1.00 15.41 97 ARG A CA 1
ATOM 755 C C . ARG A 1 97 ? 21.330 3.804 351.433 1.00 14.03 97 ARG A C 1
ATOM 756 O O . ARG A 1 97 ? 21.699 3.172 350.436 1.00 14.36 97 ARG A O 1
ATOM 764 N N . GLY A 1 98 ? 20.172 4.466 351.479 1.00 15.10 98 GLY A N 1
ATOM 765 C CA . GLY A 1 98 ? 19.210 4.393 350.392 1.00 13.88 98 GLY A CA 1
ATOM 766 C C . GLY A 1 98 ? 19.117 5.654 349.549 1.00 12.72 98 GLY A C 1
ATOM 767 O O . GLY A 1 98 ? 18.344 5.706 348.585 1.00 14.63 98 GLY A O 1
ATOM 768 N N . THR A 1 99 ? 19.917 6.663 349.884 1.00 13.12 99 THR A N 1
ATOM 769 C CA . THR A 1 99 ? 19.819 7.958 349.198 1.00 14.82 99 THR A CA 1
ATOM 770 C C . THR A 1 99 ? 20.941 8.209 348.191 1.00 15.56 99 THR A C 1
ATOM 771 O O . THR A 1 99 ? 21.039 9.296 347.631 1.00 14.66 99 THR A O 1
ATOM 775 N N . LEU A 1 100 ? 21.781 7.210 347.953 1.00 13.76 100 LEU A N 1
ATOM 776 C CA . LEU A 1 100 ? 22.932 7.400 347.073 1.00 13.28 100 LEU A CA 1
ATOM 777 C C . LEU A 1 100 ? 22.555 7.670 345.619 1.00 13.76 100 LEU A C 1
ATOM 778 O O . LEU A 1 100 ? 23.343 8.247 344.867 1.00 13.30 100 LEU A O 1
ATOM 783 N N . PHE A 1 101 ? 21.361 7.261 345.200 1.00 10.87 101 PHE A N 1
ATOM 784 C CA . PHE A 1 101 ? 20.964 7.572 343.838 1.00 13.27 101 PHE A CA 1
ATOM 785 C C . PHE A 1 101 ? 20.923 9.092 343.612 1.00 11.17 101 PHE A C 1
ATOM 786 O O . PHE A 1 101 ? 21.189 9.581 342.517 1.00 12.57 101 PHE A O 1
ATOM 794 N N . PHE A 1 102 ? 20.570 9.836 344.643 1.00 13.59 102 PHE A N 1
ATOM 795 C CA . PHE A 1 102 ? 20.476 11.281 344.482 1.00 14.81 102 PHE A CA 1
ATOM 796 C C . PHE A 1 102 ? 21.854 11.906 344.317 1.00 16.70 102 PHE A C 1
ATOM 797 O O . PHE A 1 102 ? 22.001 12.947 343.666 1.00 16.14 102 PHE A O 1
ATOM 805 N N . ASP A 1 103 ? 22.872 11.247 344.860 1.00 15.34 103 ASP A N 1
ATOM 806 C CA . ASP A 1 103 ? 24.246 11.661 344.598 1.00 14.50 103 ASP A CA 1
ATOM 807 C C . ASP A 1 103 ? 24.614 11.389 343.146 1.00 15.66 103 ASP A C 1
ATOM 808 O O . ASP A 1 103 ? 25.300 12.198 342.515 1.00 15.30 103 ASP A O 1
ATOM 813 N N . ILE A 1 104 ? 24.163 10.254 342.615 1.00 12.91 104 ILE A N 1
ATOM 814 C CA . ILE A 1 104 ? 24.363 9.972 341.194 1.00 13.57 104 ILE A CA 1
ATOM 815 C C . ILE A 1 104 ? 23.717 11.078 340.367 1.00 12.87 104 ILE A C 1
ATOM 816 O O . ILE A 1 104 ? 24.341 11.627 339.450 1.00 12.82 104 ILE A O 1
ATOM 821 N N . ALA A 1 105 ? 22.472 11.415 340.698 1.00 13.41 105 ALA A N 1
ATOM 822 C CA . ALA A 1 105 ? 21.736 12.450 339.969 1.00 13.84 105 ALA A CA 1
ATOM 823 C C . ALA A 1 105 ? 22.462 13.796 340.004 1.00 14.33 105 ALA A C 1
ATOM 824 O O . ALA A 1 105 ? 22.526 14.497 338.992 1.00 15.49 105 ALA A O 1
ATOM 826 N N . ARG A 1 106 ? 23.011 14.141 341.166 1.00 13.28 106 ARG A N 1
ATOM 827 C CA . ARG A 1 106 ? 23.796 15.365 341.339 1.00 13.92 106 ARG A CA 1
ATOM 828 C C . ARG A 1 106 ? 25.021 15.390 340.417 1.00 15.93 106 ARG A C 1
ATOM 829 O O . ARG A 1 106 ? 25.330 16.412 339.792 1.00 15.54 106 ARG A O 1
ATOM 837 N N . ILE A 1 107 ? 25.704 14.258 340.301 1.00 14.95 107 ILE A N 1
ATOM 838 C CA . ILE A 1 107 ? 26.862 14.186 339.429 1.00 15.40 107 ILE A CA 1
ATOM 839 C C . ILE A 1 107 ? 26.470 14.258 337.951 1.00 14.63 107 ILE A C 1
ATOM 840 O O . ILE A 1 107 ? 27.116 14.960 337.165 1.00 16.53 107 ILE A O 1
ATOM 845 N N . VAL A 1 108 ? 25.408 13.548 337.571 1.00 12.45 108 VAL A N 1
ATOM 846 C CA . VAL A 1 108 ? 24.943 13.570 336.185 1.00 12.22 108 VAL A CA 1
ATOM 847 C C . VAL A 1 108 ? 24.528 14.982 335.768 1.00 15.41 108 VAL A C 1
ATOM 848 O O . VAL A 1 108 ? 24.828 15.423 334.657 1.00 15.59 108 VAL A O 1
ATOM 852 N N . ARG A 1 109 ? 23.844 15.691 336.655 1.00 16.23 109 ARG A N 1
ATOM 853 C CA . ARG A 1 109 ? 23.385 17.040 336.331 1.00 18.83 109 ARG A CA 1
ATOM 854 C C . ARG A 1 109 ? 24.561 17.948 335.971 1.00 21.09 109 ARG A C 1
ATOM 855 O O . ARG A 1 109 ? 24.473 18.762 335.051 1.00 20.48 109 ARG A O 1
ATOM 863 N N . GLU A 1 110 ? 25.672 17.778 336.679 1.00 16.77 110 GLU A N 1
ATOM 864 C CA . GLU A 1 110 ? 26.848 18.618 336.460 1.00 16.93 110 GLU A CA 1
ATOM 865 C C . GLU A 1 110 ? 27.691 18.142 335.272 1.00 19.25 110 GLU A C 1
ATOM 866 O O . GLU A 1 110 ? 28.121 18.949 334.444 1.00 22.26 110 GLU A O 1
ATOM 872 N N . LYS A 1 111 ? 27.917 16.833 335.185 1.00 15.83 111 LYS A N 1
ATOM 873 C CA . LYS A 1 111 ? 28.870 16.295 334.215 1.00 16.84 111 LYS A CA 1
ATOM 874 C C . LYS A 1 111 ? 28.261 15.854 332.885 1.00 16.66 111 LYS A C 1
ATOM 875 O O . LYS A 1 111 ? 28.980 15.746 331.889 1.00 17.86 111 LYS A O 1
ATOM 881 N N . LYS A 1 112 ? 26.953 15.589 332.874 1.00 15.45 112 LYS A N 1
ATOM 882 C CA . LYS A 1 112 ? 26.223 15.239 331.648 1.00 16.34 112 LYS A CA 1
ATOM 883 C C . LYS A 1 112 ? 26.912 14.210 330.745 1.00 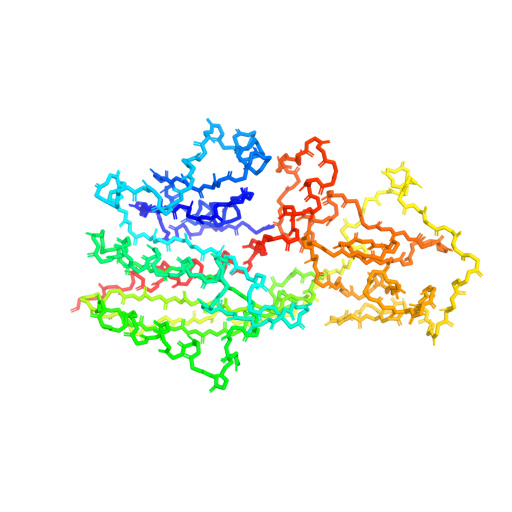17.44 112 LYS A C 1
ATOM 884 O O . LYS A 1 112 ? 27.181 14.487 329.571 1.00 16.68 112 LYS A O 1
ATOM 890 N N . PRO A 1 113 ? 27.189 13.009 331.280 1.00 15.22 113 PRO A N 1
ATOM 891 C CA . PRO A 1 113 ? 27.804 11.974 330.439 1.00 15.78 113 PRO A CA 1
ATOM 892 C C . PRO A 1 113 ? 26.865 11.498 329.332 1.00 13.78 113 PRO A C 1
ATOM 893 O O . PRO A 1 113 ? 25.652 11.673 329.435 1.00 14.13 113 PRO A O 1
ATOM 897 N N . LYS A 1 114 ? 27.414 10.896 328.281 1.00 13.73 114 LYS A N 1
ATOM 898 C CA . LYS A 1 114 ? 26.580 10.284 327.248 1.00 14.66 114 LYS A CA 1
ATOM 899 C C . LYS A 1 114 ? 25.664 9.205 327.820 1.00 13.97 114 LYS A C 1
ATOM 900 O O . LYS A 1 114 ? 24.500 9.093 327.436 1.00 14.06 114 LYS A O 1
ATOM 906 N N . VAL A 1 115 ? 26.202 8.402 328.732 1.00 12.54 115 VAL A N 1
ATOM 907 C CA . VAL A 1 115 ? 25.496 7.232 329.227 1.00 11.50 115 VAL A CA 1
ATOM 908 C C . VAL A 1 115 ? 25.582 7.139 330.746 1.00 13.38 115 VAL A C 1
ATOM 909 O O . VAL A 1 115 ? 26.622 7.427 331.326 1.00 13.31 115 VAL A O 1
ATOM 913 N N . VAL A 1 116 ? 24.484 6.740 331.377 1.00 11.81 116 VAL A N 1
ATOM 914 C CA . VAL A 1 116 ? 24.481 6.424 332.803 1.00 11.68 116 VAL A CA 1
ATOM 915 C C . VAL A 1 116 ? 24.112 4.946 332.918 1.00 12.56 116 VAL A C 1
ATOM 916 O O . VAL A 1 116 ? 23.111 4.518 332.349 1.00 13.95 116 VAL A O 1
ATOM 920 N N . PHE A 1 117 ? 24.934 4.174 333.636 1.00 11.79 117 PHE A N 1
ATOM 921 C CA . PHE A 1 117 ? 24.830 2.709 333.672 1.00 11.11 117 PHE A CA 1
ATOM 922 C C . PHE A 1 117 ? 24.779 2.297 335.151 1.00 12.29 117 PHE A C 1
ATOM 923 O O . PHE A 1 117 ? 25.796 2.338 335.838 1.00 13.09 117 PHE A O 1
ATOM 931 N N . MET A 1 118 ? 23.594 1.905 335.628 1.00 10.35 118 MET A N 1
ATOM 932 C CA . MET A 1 118 ? 23.383 1.623 337.052 1.00 12.44 118 MET A CA 1
ATOM 933 C C . MET A 1 118 ? 22.927 0.197 337.278 1.00 11.75 118 MET A C 1
ATOM 934 O O . MET A 1 118 ? 22.318 -0.417 336.398 1.00 13.01 118 MET A O 1
ATOM 939 N N . GLU A 1 119 ? 23.181 -0.316 338.480 1.00 10.92 119 GLU A N 1
ATOM 940 C CA . GLU A 1 119 ? 22.738 -1.661 338.843 1.00 12.58 119 GLU A CA 1
ATOM 941 C C . GLU A 1 119 ? 22.214 -1.641 340.269 1.00 12.89 119 GLU A C 1
ATOM 942 O O . GLU A 1 119 ? 22.697 -0.877 341.104 1.00 12.61 119 GLU A O 1
ATOM 948 N N . ASN A 1 120 ? 21.193 -2.449 340.539 1.00 11.67 120 ASN A N 1
ATOM 949 C CA . ASN A 1 120 ? 20.723 -2.651 341.906 1.00 13.10 120 ASN A CA 1
ATOM 950 C C . ASN A 1 120 ? 20.002 -3.994 341.971 1.00 13.77 120 ASN A C 1
ATOM 951 O O . ASN A 1 120 ? 20.087 -4.778 341.020 1.00 12.13 120 ASN A O 1
ATOM 956 N N . VAL A 1 121 ? 19.313 -4.273 343.079 1.00 11.85 121 VAL A N 1
ATOM 957 C CA . VAL A 1 121 ? 18.666 -5.582 343.230 1.00 10.92 121 VAL A CA 1
ATOM 958 C C . VAL A 1 121 ? 17.373 -5.648 342.440 1.00 13.97 121 VAL A C 1
ATOM 959 O O . VAL A 1 121 ? 16.783 -4.613 342.119 1.00 12.62 121 VAL A O 1
ATOM 963 N N . LYS A 1 122 ? 16.929 -6.865 342.132 1.00 13.26 122 LYS A N 1
ATOM 964 C CA . LYS A 1 122 ? 15.661 -7.058 341.438 1.00 12.84 122 LYS A CA 1
ATOM 965 C C . LYS A 1 122 ? 14.536 -6.326 342.147 1.00 13.75 122 LYS A C 1
ATOM 966 O O . LYS A 1 122 ? 13.678 -5.712 341.498 1.00 16.26 122 LYS A O 1
ATOM 972 N N . ASN A 1 123 ? 14.537 -6.370 343.476 1.00 12.23 123 ASN A N 1
ATOM 973 C CA . ASN A 1 123 ? 13.429 -5.764 344.207 1.00 11.86 123 ASN A CA 1
ATOM 974 C C . ASN A 1 123 ? 13.317 -4.261 343.992 1.00 13.45 123 ASN A C 1
ATOM 975 O O . ASN A 1 123 ? 12.281 -3.673 344.284 1.00 12.87 123 ASN A O 1
ATOM 980 N N . PHE A 1 124 ? 14.378 -3.634 343.486 1.00 12.41 124 PHE A N 1
ATOM 981 C CA . PHE A 1 124 ? 14.350 -2.201 343.218 1.00 13.87 124 PHE A CA 1
ATOM 982 C C . PHE A 1 124 ? 13.196 -1.869 342.263 1.00 14.26 124 PHE A C 1
ATOM 983 O O . PHE A 1 124 ? 12.556 -0.820 342.389 1.00 15.12 124 PHE A O 1
ATOM 991 N N . ALA A 1 125 ? 12.912 -2.776 341.331 1.00 14.19 125 ALA A N 1
ATOM 992 C CA . ALA A 1 125 ? 11.834 -2.572 340.360 1.00 15.75 125 ALA A CA 1
ATOM 993 C C . ALA A 1 125 ? 10.422 -2.660 340.954 1.00 16.90 125 ALA A C 1
ATOM 994 O O . ALA A 1 125 ? 9.470 -2.146 340.357 1.00 19.80 125 ALA A O 1
ATOM 996 N N . SER A 1 126 ? 10.284 -3.311 342.109 1.00 12.93 126 SER A N 1
ATOM 997 C CA . SER A 1 126 ? 8.980 -3.539 342.727 1.00 13.24 126 SER A CA 1
ATOM 998 C C . SER A 1 126 ? 8.763 -2.665 343.945 1.00 15.64 126 SER A C 1
ATOM 999 O O . SER A 1 126 ? 7.625 -2.412 34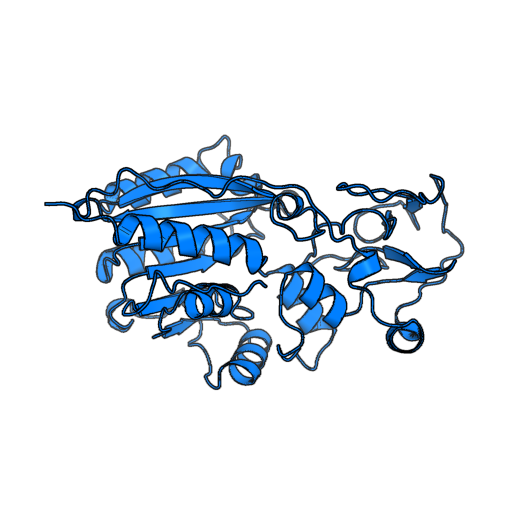4.337 1.00 15.18 126 SER A O 1
ATOM 1002 N N . HIS A 1 127 ? 9.860 -2.220 344.550 1.00 12.87 127 HIS A N 1
ATOM 1003 C CA . HIS A 1 127 ? 9.831 -1.579 345.863 1.00 12.93 127 HIS A CA 1
ATOM 1004 C C . HIS A 1 127 ? 8.876 -0.385 345.911 1.00 13.82 127 HIS A C 1
ATOM 1005 O O . HIS A 1 127 ? 8.802 0.379 344.952 1.00 13.62 127 HIS A O 1
ATOM 1012 N N . ASP A 1 128 ? 8.148 -0.256 347.024 1.00 14.39 128 ASP A N 1
ATOM 1013 C CA . ASP A 1 128 ? 7.215 0.855 347.237 1.00 15.93 128 ASP A CA 1
ATOM 1014 C C . ASP A 1 128 ? 6.210 0.945 346.085 1.00 15.61 128 ASP A C 1
ATOM 1015 O O . ASP A 1 128 ? 5.987 2.017 345.527 1.00 16.28 128 ASP A O 1
ATOM 1020 N N . ASN A 1 129 ? 5.613 -0.194 345.731 1.00 17.14 129 ASN A N 1
ATOM 1021 C CA . ASN A 1 129 ? 4.618 -0.248 344.667 1.00 16.05 129 ASN A CA 1
ATOM 1022 C C . ASN A 1 129 ? 5.091 0.358 343.351 1.00 17.77 129 ASN A C 1
ATOM 1023 O O . ASN A 1 129 ? 4.306 0.961 342.622 1.00 18.57 129 ASN A O 1
ATOM 1028 N N . GLY A 1 130 ? 6.378 0.207 343.052 1.00 13.26 130 GLY A N 1
ATOM 1029 C CA . GLY A 1 130 ? 6.910 0.672 341.786 1.00 15.48 130 GLY A CA 1
ATOM 1030 C C . GLY A 1 130 ? 7.339 2.122 341.819 1.00 15.02 130 GLY A C 1
ATOM 1031 O O . GLY A 1 130 ? 7.898 2.628 340.850 1.00 14.31 130 GLY A O 1
ATOM 1032 N N . ASN A 1 131 ? 7.092 2.798 342.934 1.00 13.36 131 ASN A N 1
ATOM 1033 C CA . ASN A 1 131 ? 7.426 4.220 343.016 1.00 12.76 131 ASN A CA 1
ATOM 1034 C C . ASN A 1 131 ? 8.911 4.496 343.029 1.00 14.00 131 ASN A C 1
ATOM 1035 O O . ASN A 1 131 ? 9.356 5.530 342.535 1.00 13.72 131 ASN A O 1
ATOM 1040 N N . THR A 1 132 ? 9.675 3.575 343.603 1.00 12.54 132 THR A N 1
ATOM 1041 C CA . THR A 1 132 ? 11.117 3.745 343.663 1.00 12.51 132 THR A CA 1
ATOM 1042 C C . THR A 1 132 ? 11.720 3.769 342.262 1.00 13.28 132 THR A C 1
ATOM 1043 O O . THR A 1 132 ? 12.502 4.677 341.925 1.00 12.66 132 THR A O 1
ATOM 1047 N N . LEU A 1 133 ? 11.350 2.794 341.433 1.00 11.11 133 LEU A N 1
ATOM 1048 C CA . LEU A 1 133 ? 11.810 2.792 340.048 1.00 13.82 133 LEU A CA 1
ATOM 1049 C C . LEU A 1 133 ? 11.299 4.015 339.281 1.00 13.36 133 LEU A C 1
ATOM 1050 O O . LEU A 1 133 ? 12.050 4.616 338.515 1.00 13.83 133 LEU A O 1
ATOM 1055 N N . GLU A 1 134 ? 10.039 4.391 339.495 1.00 14.16 134 GLU A N 1
ATOM 1056 C CA . GLU A 1 134 ? 9.473 5.533 338.786 1.00 13.65 134 GLU A CA 1
ATOM 1057 C C . GLU A 1 134 ? 10.216 6.820 339.136 1.00 15.54 134 GLU A C 1
ATOM 1058 O O . GLU A 1 134 ? 10.439 7.667 338.267 1.00 14.66 134 GLU A O 1
ATOM 1064 N N . VAL A 1 135 ? 10.620 6.956 340.398 1.00 13.06 135 VAL A N 1
ATOM 1065 C CA . VAL A 1 135 ? 11.415 8.107 340.813 1.00 13.00 135 VAL A CA 1
ATOM 1066 C C . VAL A 1 135 ? 12.725 8.146 340.037 1.00 13.91 135 VAL A C 1
ATOM 1067 O O . VAL A 1 135 ? 13.138 9.200 339.565 1.00 14.04 135 VAL A O 1
ATOM 1071 N N . VAL A 1 136 ? 13.378 6.997 339.884 1.00 12.45 136 VAL A N 1
ATOM 1072 C CA . VAL A 1 136 ? 14.630 6.991 339.125 1.00 12.67 136 VAL A CA 1
ATOM 1073 C C . VAL A 1 136 ? 14.402 7.362 337.655 1.00 13.84 136 VAL A C 1
ATOM 1074 O O . VAL A 1 136 ? 15.107 8.212 337.100 1.00 12.82 136 VAL A O 1
ATOM 1078 N N . LYS A 1 137 ? 13.396 6.743 337.040 1.00 12.93 137 LYS A N 1
ATOM 1079 C CA . LYS A 1 137 ? 13.052 7.038 335.653 1.00 12.58 137 LYS A CA 1
ATOM 1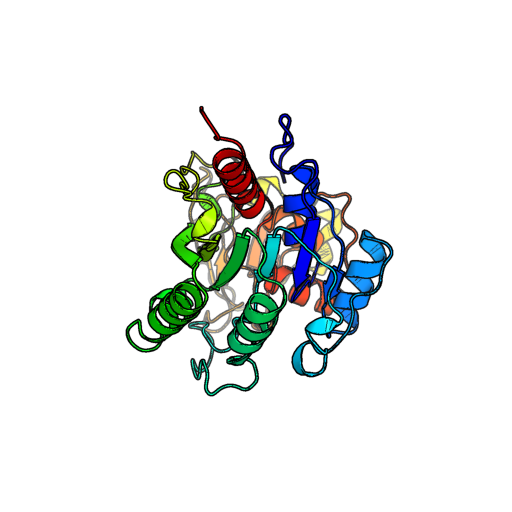080 C C . LYS A 1 137 ? 12.756 8.525 335.460 1.00 14.50 137 LYS A C 1
ATOM 1081 O O . LYS A 1 137 ? 13.285 9.162 334.551 1.00 14.80 137 LYS A O 1
ATOM 1087 N N . ASN A 1 138 ? 11.917 9.075 336.324 1.00 12.81 138 ASN A N 1
ATOM 1088 C CA . ASN A 1 138 ? 11.552 10.477 336.182 1.00 14.28 138 ASN A CA 1
ATOM 1089 C C . ASN A 1 138 ? 12.731 11.411 336.411 1.00 15.30 138 ASN A C 1
ATOM 1090 O O . ASN A 1 138 ? 12.864 12.421 335.714 1.00 16.40 138 ASN A O 1
ATOM 1095 N N . THR A 1 139 ? 13.581 11.085 337.384 1.00 11.41 139 THR A N 1
ATOM 1096 C CA . THR A 1 139 ? 14.776 11.888 337.636 1.00 13.84 139 THR A CA 1
ATOM 1097 C C . THR A 1 139 ? 15.668 11.913 336.389 1.00 15.69 139 THR A C 1
ATOM 1098 O O . THR A 1 139 ? 16.174 12.967 335.984 1.00 14.87 139 THR A O 1
ATOM 1102 N N . MET A 1 140 ? 15.866 10.747 335.778 1.00 12.09 140 MET A N 1
ATOM 1103 C CA . MET A 1 140 ? 16.730 10.665 334.604 1.00 13.76 140 MET A CA 1
ATOM 1104 C C . MET A 1 140 ? 16.099 11.367 333.411 1.00 15.60 140 MET A C 1
ATOM 1105 O O . MET A 1 140 ? 16.793 12.063 332.661 1.00 16.91 140 MET A O 1
ATOM 1110 N N . ASN A 1 141 ? 14.789 11.200 333.241 1.00 15.52 141 ASN A N 1
ATOM 1111 C CA . ASN A 1 141 ? 14.081 11.903 332.169 1.00 17.70 141 ASN A CA 1
ATOM 1112 C C . ASN A 1 141 ? 14.194 13.427 332.339 1.00 17.97 141 ASN A C 1
ATOM 1113 O O . ASN A 1 141 ? 14.381 14.162 331.365 1.00 19.07 141 ASN A O 1
ATOM 1118 N N . GLU A 1 142 ? 14.086 13.892 333.582 1.00 15.11 142 GLU A N 1
ATOM 1119 C CA . GLU A 1 142 ? 14.149 15.319 333.898 1.00 19.27 142 GLU A CA 1
ATOM 1120 C C . GLU A 1 142 ? 15.539 15.858 333.566 1.00 19.63 142 GLU A C 1
ATOM 1121 O O . GLU A 1 142 ? 15.706 17.033 333.227 1.00 19.66 142 GLU A O 1
ATOM 1127 N N . LEU A 1 143 ? 16.541 14.986 333.651 1.00 15.38 143 LEU A N 1
ATOM 1128 C CA . LEU A 1 143 ? 17.921 15.360 333.323 1.00 16.42 143 LEU A CA 1
ATOM 1129 C C . LEU A 1 143 ? 18.212 15.233 331.824 1.00 16.38 143 LEU A C 1
ATOM 1130 O O . LEU A 1 143 ? 19.355 15.430 331.395 1.00 19.90 143 LEU A O 1
ATOM 1135 N N . ASP A 1 144 ? 17.172 14.904 331.059 1.00 16.91 144 ASP A N 1
ATOM 1136 C CA . ASP A 1 144 ? 17.204 14.772 329.595 1.00 16.78 144 ASP A CA 1
ATOM 1137 C C . ASP A 1 144 ? 17.899 13.485 329.149 1.00 17.09 144 ASP A C 1
ATOM 1138 O O . ASP A 1 144 ? 18.649 13.474 328.169 1.00 17.77 144 ASP A O 1
ATOM 1143 N N . TYR A 1 145 ? 17.628 12.402 329.873 1.00 16.19 145 TYR A N 1
ATOM 1144 C CA . TYR A 1 145 ? 18.070 11.065 329.472 1.00 15.10 145 TYR A CA 1
ATOM 1145 C C . TYR A 1 145 ? 16.883 10.166 329.172 1.00 16.04 145 TYR A C 1
ATOM 1146 O O . TYR A 1 145 ? 15.814 10.319 329.768 1.00 17.41 145 TYR A O 1
ATOM 1155 N N . SER A 1 146 ? 17.075 9.214 328.259 1.00 15.44 146 SER A N 1
ATOM 1156 C CA . SER A 1 146 ? 16.129 8.112 328.109 1.00 17.29 146 SER A CA 1
ATOM 1157 C C . SER A 1 146 ? 16.391 7.116 329.237 1.00 18.65 146 SER A C 1
ATOM 1158 O O . SER A 1 146 ? 17.409 7.195 329.922 1.00 19.20 146 SER A O 1
ATOM 1161 N N . PHE A 1 147 ? 15.479 6.182 329.450 1.00 15.17 147 PHE A N 1
ATOM 1162 C CA . PHE A 1 147 ? 15.625 5.261 330.569 1.00 15.42 147 PHE A CA 1
ATOM 1163 C C . PHE A 1 147 ? 15.250 3.855 330.139 1.00 16.77 147 PHE A C 1
ATOM 1164 O O . PHE A 1 147 ? 14.115 3.608 329.727 1.00 17.81 147 PHE A O 1
ATOM 1172 N N . HIS A 1 148 ? 16.213 2.943 330.221 1.00 13.96 148 HIS A N 1
ATOM 1173 C CA . HIS A 1 148 ? 15.985 1.553 329.868 1.00 13.32 148 HIS A CA 1
ATOM 1174 C C . HIS A 1 148 ? 16.298 0.707 331.095 1.00 16.48 148 HIS A C 1
ATOM 1175 O O . HIS A 1 148 ? 17.414 0.755 331.612 1.00 17.35 148 HIS A O 1
ATOM 1182 N N . ALA A 1 149 ? 15.324 -0.063 331.564 1.00 14.62 149 ALA A N 1
ATOM 1183 C CA . ALA A 1 149 ? 15.525 -0.847 332.780 1.00 12.99 149 ALA A CA 1
ATOM 1184 C C . ALA A 1 149 ? 15.016 -2.263 332.578 1.00 15.84 149 ALA A C 1
ATOM 1185 O O . ALA A 1 149 ? 13.919 -2.474 332.058 1.00 16.44 149 ALA A O 1
ATOM 1187 N N . LYS A 1 150 ? 15.815 -3.237 332.988 1.00 13.40 150 LYS A N 1
ATOM 1188 C CA . LYS A 1 150 ? 15.379 -4.618 332.896 1.00 12.58 150 LYS A CA 1
ATOM 1189 C C . LYS A 1 150 ? 16.064 -5.459 333.962 1.00 12.71 150 LYS A C 1
ATOM 1190 O O . LYS A 1 150 ? 17.240 -5.239 334.271 1.00 12.53 150 LYS A O 1
ATOM 1196 N N . VAL A 1 151 ? 15.329 -6.417 334.526 1.00 13.69 151 VAL A N 1
ATOM 1197 C CA . VAL A 1 151 ? 15.930 -7.394 335.438 1.00 11.83 151 VAL A CA 1
ATOM 1198 C C . VAL A 1 151 ? 16.537 -8.544 334.635 1.00 13.66 151 VAL A C 1
ATOM 1199 O O . VAL A 1 151 ? 15.849 -9.157 333.807 1.00 14.48 151 VAL A O 1
ATOM 1203 N N . LEU A 1 152 ? 17.829 -8.808 334.850 1.00 12.43 152 LEU A N 1
ATOM 1204 C CA . LEU A 1 152 ? 18.516 -9.911 334.180 1.00 13.63 152 LEU A CA 1
ATOM 1205 C C . LEU A 1 152 ? 19.045 -10.885 335.219 1.00 13.47 152 LEU A C 1
ATOM 1206 O O . LEU A 1 152 ? 19.462 -10.478 336.304 1.00 13.51 152 LEU A O 1
ATOM 1211 N N . ASN A 1 153 ? 19.019 -12.169 334.877 1.00 11.58 153 ASN A N 1
ATOM 1212 C CA . ASN A 1 153 ? 19.486 -13.224 335.762 1.00 12.38 153 ASN A CA 1
ATOM 1213 C C . ASN A 1 153 ? 20.808 -13.772 335.228 1.00 12.83 153 ASN A C 1
ATOM 1214 O O . ASN A 1 153 ? 20.908 -14.113 334.051 1.00 13.48 153 ASN A O 1
ATOM 1219 N N . ALA A 1 154 ? 21.825 -13.853 336.083 1.00 12.02 154 ALA A N 1
ATOM 1220 C CA . ALA A 1 154 ? 23.157 -14.245 335.625 1.00 12.42 154 ALA A CA 1
ATOM 1221 C C . ALA A 1 154 ? 23.167 -15.618 334.948 1.00 11.78 154 ALA A C 1
ATOM 1222 O O . ALA A 1 154 ? 23.981 -15.864 334.059 1.00 13.79 154 ALA A O 1
ATOM 1224 N N . LEU A 1 155 ? 22.250 -16.495 335.357 1.00 12.05 155 LEU A N 1
ATOM 1225 C CA . LEU A 1 155 ? 22.198 -17.852 334.804 1.00 12.67 155 LEU A CA 1
ATOM 1226 C C . LEU A 1 155 ? 21.866 -17.866 333.315 1.00 14.84 155 LEU A C 1
ATOM 1227 O O . LEU A 1 155 ? 22.067 -18.872 332.644 1.00 15.19 155 LEU A O 1
ATOM 1232 N N . ASP A 1 156 ? 21.325 -16.760 332.815 1.00 12.21 156 ASP A N 1
ATOM 1233 C CA . ASP A 1 156 ? 20.983 -16.641 331.397 1.00 13.41 156 ASP A CA 1
ATOM 1234 C C . ASP A 1 156 ? 22.168 -16.146 330.566 1.00 15.15 156 ASP A C 1
ATOM 1235 O O . ASP A 1 156 ? 22.076 -16.055 329.335 1.00 13.39 156 ASP A O 1
ATOM 1240 N N . TYR A 1 157 ? 23.275 -15.827 331.238 1.00 13.46 157 TYR A N 1
ATOM 1241 C CA . TYR A 1 157 ? 24.437 -15.231 330.574 1.00 12.72 157 TYR A CA 1
ATOM 1242 C C . TYR A 1 157 ? 25.746 -15.959 330.855 1.00 13.33 157 TYR A C 1
ATOM 1243 O O . TYR A 1 157 ? 26.815 -15.343 330.930 1.00 13.37 157 TYR A O 1
ATOM 1252 N N . GLY A 1 158 ? 25.648 -17.284 330.974 1.00 13.44 158 GLY A N 1
ATOM 1253 C CA . GLY A 1 158 ? 26.815 -18.150 331.056 1.00 13.89 158 GLY A CA 1
ATOM 1254 C C . GLY A 1 158 ? 27.478 -18.284 332.418 1.00 13.77 158 GLY A C 1
ATOM 1255 O O . GLY A 1 158 ? 28.557 -18.869 332.530 1.00 16.20 158 GLY A O 1
ATOM 1256 N N . ILE A 1 159 ? 26.842 -17.754 333.456 1.00 12.84 159 ILE A N 1
ATOM 1257 C CA . ILE A 1 159 ? 27.400 -17.829 334.806 1.00 12.83 159 ILE A CA 1
ATOM 1258 C C . ILE A 1 159 ? 26.448 -18.626 335.703 1.00 11.38 159 ILE A C 1
ATOM 1259 O O . ILE A 1 159 ? 25.261 -18.324 335.754 1.00 13.28 159 ILE A O 1
ATOM 1264 N N . PRO A 1 160 ? 26.947 -19.676 336.385 1.00 11.81 160 PRO A N 1
ATOM 1265 C CA . PRO A 1 160 ? 26.046 -20.514 337.189 1.00 13.27 160 PRO A CA 1
ATOM 1266 C C . PRO A 1 160 ? 25.732 -19.913 338.557 1.00 12.85 160 PRO A C 1
ATOM 1267 O O . PRO A 1 160 ? 26.168 -20.416 339.592 1.00 11.96 160 PRO A O 1
ATOM 1271 N N . GLN A 1 161 ? 24.950 -18.841 338.552 1.00 11.84 161 GLN A N 1
ATOM 1272 C CA . GLN A 1 161 ? 24.494 -18.228 339.791 1.00 12.13 161 GLN A CA 1
ATOM 1273 C C . GLN A 1 161 ? 23.104 -17.686 339.546 1.00 14.80 161 GLN A C 1
ATOM 1274 O O . GLN A 1 161 ? 22.861 -17.059 338.510 1.00 13.08 161 GLN A O 1
ATOM 1280 N N . LYS A 1 162 ? 22.183 -17.938 340.473 1.00 12.50 162 LYS A N 1
ATOM 1281 C CA . LYS A 1 162 ? 20.914 -17.237 340.445 1.00 12.51 162 LYS A CA 1
ATOM 1282 C C . LYS A 1 162 ? 21.218 -15.889 341.071 1.00 15.54 162 LYS A C 1
ATOM 1283 O O . LYS A 1 162 ? 21.528 -15.795 342.268 1.00 15.56 162 LYS A O 1
ATOM 1289 N N . ARG A 1 163 ? 21.213 -14.852 340.252 1.00 14.14 163 ARG A N 1
ATOM 1290 C CA . ARG A 1 163 ? 21.452 -13.507 340.751 1.00 10.01 163 ARG A CA 1
ATOM 1291 C C . ARG A 1 163 ? 20.699 -12.571 339.843 1.00 13.12 163 ARG A C 1
ATOM 1292 O O . ARG A 1 163 ? 21.166 -12.231 338.748 1.00 13.92 163 ARG A O 1
ATOM 1300 N N . GLU A 1 164 ? 19.512 -12.200 340.301 1.00 13.90 164 GLU A N 1
ATOM 1301 C CA . GLU A 1 164 ? 18.603 -11.368 339.540 1.00 11.80 164 GLU A CA 1
ATOM 1302 C C . GLU A 1 164 ? 18.782 -9.933 339.987 1.00 12.31 164 GLU A C 1
ATOM 1303 O O . GLU A 1 164 ? 18.541 -9.599 341.152 1.00 12.77 164 GLU A O 1
ATOM 1309 N N . ARG A 1 165 ? 19.226 -9.090 339.065 1.00 12.21 165 ARG A N 1
ATOM 1310 C CA . ARG A 1 165 ? 19.490 -7.688 339.374 1.00 11.67 165 ARG A CA 1
ATOM 1311 C C . ARG A 1 165 ? 18.796 -6.791 338.361 1.00 11.76 165 ARG A C 1
ATOM 1312 O O . ARG A 1 165 ? 18.549 -7.197 337.218 1.00 12.03 165 ARG A O 1
ATOM 1320 N N . ILE A 1 166 ? 18.504 -5.561 338.764 1.00 12.04 166 ILE A N 1
ATOM 1321 C CA . ILE A 1 166 ? 18.010 -4.595 337.803 1.00 12.22 166 ILE A CA 1
ATOM 1322 C C . ILE A 1 166 ? 19.199 -3.828 337.216 1.00 10.76 166 ILE A C 1
ATOM 1323 O O . ILE A 1 166 ? 20.146 -3.460 337.925 1.00 13.19 166 ILE A O 1
ATOM 1328 N N . TYR A 1 167 ? 19.147 -3.635 335.901 1.00 10.65 167 TYR A N 1
ATOM 1329 C CA . TYR A 1 167 ? 20.162 -2.890 335.175 1.00 11.18 167 TYR A CA 1
ATOM 1330 C C . TYR A 1 167 ? 19.467 -1.719 334.509 1.00 13.63 167 TYR A C 1
ATOM 1331 O O . TYR A 1 167 ? 18.436 -1.887 333.857 1.00 13.81 167 TYR A O 1
ATOM 1340 N N . MET A 1 168 ? 20.019 -0.528 334.698 1.00 11.17 168 MET A N 1
ATOM 1341 C CA . MET A 1 168 ? 19.350 0.683 334.245 1.00 13.05 168 MET A CA 1
ATOM 1342 C C . MET A 1 168 ? 20.320 1.444 333.377 1.00 14.30 168 MET A C 1
ATOM 1343 O O . MET A 1 168 ? 21.372 1.876 333.849 1.00 17.12 168 MET A O 1
ATOM 1348 N N . ILE A 1 169 ? 19.971 1.580 332.099 1.00 13.26 169 ILE A N 1
ATOM 1349 C CA . ILE A 1 169 ? 20.851 2.194 331.107 1.00 12.78 169 ILE A CA 1
ATOM 1350 C C . ILE A 1 169 ? 20.176 3.441 330.564 1.00 14.28 169 ILE A C 1
ATOM 1351 O O . ILE A 1 169 ? 19.047 3.365 330.072 1.00 15.50 169 ILE A O 1
ATOM 1356 N N . CYS A 1 170 ? 20.870 4.574 330.626 1.00 13.40 170 CYS A N 1
ATOM 1357 C CA . CYS A 1 170 ? 20.268 5.852 330.233 1.00 14.09 170 CYS A CA 1
ATOM 1358 C C . CYS A 1 170 ? 21.134 6.554 329.207 1.00 13.78 170 CYS A C 1
ATOM 1359 O O . CYS A 1 170 ? 22.334 6.687 329.411 1.00 13.44 170 CYS A O 1
ATOM 1362 N N . PHE A 1 171 ? 20.536 7.004 328.105 1.00 14.82 171 PHE A N 1
ATOM 1363 C CA . PHE A 1 171 ? 21.297 7.732 327.092 1.00 13.23 171 PHE A CA 1
ATOM 1364 C C . PHE A 1 171 ? 20.871 9.186 327.050 1.00 13.19 171 PHE A C 1
ATOM 1365 O O . PHE A 1 171 ? 19.683 9.490 327.140 1.00 16.02 171 PHE A O 1
ATOM 1373 N N . ARG A 1 172 ? 21.842 10.083 326.902 1.00 13.63 172 ARG A N 1
ATOM 1374 C CA . ARG A 1 172 ? 21.542 11.511 326.792 1.00 14.84 172 ARG A CA 1
ATOM 1375 C C . ARG A 1 172 ? 20.665 11.736 325.555 1.00 17.65 172 ARG A C 1
ATOM 1376 O O . ARG A 1 172 ? 20.955 11.206 324.483 1.00 17.86 172 ARG A O 1
ATOM 1384 N N . ASN A 1 173 ? 19.583 12.497 325.706 1.00 16.30 173 ASN A N 1
ATOM 1385 C CA . ASN A 1 173 ? 18.593 12.608 324.634 1.00 21.11 173 ASN A CA 1
ATOM 1386 C C . ASN A 1 173 ? 19.125 13.141 323.305 1.00 19.14 173 ASN A C 1
ATOM 1387 O O . ASN A 1 173 ? 18.647 12.745 322.239 1.00 19.26 173 ASN A O 1
ATOM 1392 N N . ASP A 1 174 ? 20.113 14.027 323.361 1.00 19.21 174 ASP A N 1
ATOM 1393 C CA . ASP A 1 174 ? 20.677 14.595 322.136 1.00 20.17 174 ASP A CA 1
ATOM 1394 C C . ASP A 1 174 ? 21.370 13.562 321.242 1.00 21.10 174 ASP A C 1
ATOM 1395 O O . ASP A 1 174 ? 21.625 13.820 320.061 1.00 22.01 174 ASP A O 1
ATOM 1400 N N . LEU A 1 175 ? 21.669 12.391 321.798 1.00 19.05 175 LEU A N 1
ATOM 1401 C CA . LEU A 1 175 ? 22.303 11.330 321.025 1.00 20.47 175 LEU A CA 1
ATOM 1402 C C . LEU A 1 175 ? 21.298 10.547 320.181 1.00 19.99 175 LEU A C 1
ATOM 1403 O O . LEU A 1 175 ? 21.688 9.816 319.274 1.00 19.66 175 LEU A O 1
ATOM 1408 N N . ASN A 1 176 ? 20.011 10.697 320.488 1.00 18.94 176 ASN A N 1
ATOM 1409 C CA . ASN A 1 176 ? 18.947 10.036 319.731 1.00 20.90 176 ASN A CA 1
ATOM 1410 C C . ASN A 1 176 ? 19.171 8.527 319.594 1.00 21.33 176 ASN A C 1
ATOM 1411 O O . ASN A 1 176 ? 19.043 7.969 318.506 1.00 21.71 176 ASN A O 1
ATOM 1416 N N . ILE A 1 177 ? 19.527 7.868 320.693 1.00 18.64 177 ILE A N 1
ATOM 1417 C CA . ILE A 1 177 ? 19.751 6.424 320.656 1.00 17.68 177 ILE A CA 1
ATOM 1418 C C . ILE A 1 177 ? 18.419 5.679 320.699 1.00 19.79 177 ILE A C 1
ATOM 1419 O O . ILE A 1 177 ? 17.700 5.737 321.700 1.00 22.15 177 ILE A O 1
ATOM 1424 N N . GLN A 1 178 ? 18.091 4.973 319.618 1.00 17.31 178 GLN A N 1
ATOM 1425 C CA . GLN A 1 178 ? 16.792 4.311 319.522 1.00 20.30 178 GLN A CA 1
ATOM 1426 C C . GLN A 1 178 ? 16.916 2.805 319.351 1.00 20.92 178 GLN A C 1
ATOM 1427 O O . GLN A 1 178 ? 15.920 2.115 319.116 1.00 21.54 178 GLN A O 1
ATOM 1433 N N . ASN A 1 179 ? 18.137 2.290 319.480 1.00 17.48 179 ASN A N 1
ATOM 1434 C CA . ASN A 1 179 ? 18.374 0.879 319.204 1.00 17.73 179 ASN A CA 1
ATOM 1435 C C . ASN A 1 179 ? 19.060 0.121 320.335 1.00 17.87 179 ASN A C 1
ATOM 1436 O O . ASN A 1 179 ? 19.643 -0.943 320.109 1.00 16.46 179 ASN A O 1
ATOM 1441 N N . PHE A 1 180 ? 18.992 0.646 321.553 1.00 15.90 180 PHE A N 1
ATOM 1442 C CA . PHE A 1 180 ? 19.592 -0.088 322.651 1.00 15.12 180 PHE A CA 1
ATOM 1443 C C . PHE A 1 180 ? 18.769 -1.326 322.934 1.00 16.51 180 PHE A C 1
ATOM 1444 O O . PHE A 1 180 ? 17.539 -1.257 323.053 1.00 17.87 180 PHE A O 1
ATOM 1452 N N . GLN A 1 181 ? 19.444 -2.462 323.037 1.00 15.31 181 GLN A N 1
ATOM 1453 C CA . GLN A 1 181 ? 18.765 -3.670 323.474 1.00 16.15 181 GLN A CA 1
ATOM 1454 C C . GLN A 1 181 ? 19.532 -4.340 324.609 1.00 15.82 181 GLN A C 1
ATOM 1455 O O . GLN A 1 181 ? 20.764 -4.321 324.648 1.00 14.58 181 GLN A O 1
ATOM 1461 N N . PHE A 1 182 ? 18.796 -4.907 325.552 1.00 14.08 182 PHE A N 1
ATOM 1462 C CA . PHE A 1 182 ? 19.423 -5.761 326.544 1.00 14.11 182 PHE A CA 1
ATOM 1463 C C . PHE A 1 182 ? 19.847 -7.053 325.856 1.00 13.98 182 PHE A C 1
ATOM 1464 O O . PHE A 1 182 ? 19.211 -7.479 324.885 1.00 16.57 182 PHE A O 1
ATOM 1472 N N . PRO A 1 183 ? 20.933 -7.674 326.335 1.00 14.91 183 PRO A N 1
ATOM 1473 C CA . PRO A 1 183 ? 21.435 -8.877 325.659 1.00 14.84 183 PRO A CA 1
ATOM 1474 C C . PRO A 1 183 ? 20.472 -10.059 325.762 1.00 15.93 183 PRO A C 1
ATOM 1475 O O . PRO A 1 183 ? 19.726 -10.169 326.740 1.00 15.55 183 PRO A O 1
ATOM 1479 N N . LYS A 1 184 ? 20.474 -10.910 324.739 1.00 15.90 184 LYS A N 1
ATOM 1480 C CA . LYS A 1 184 ? 19.594 -12.069 324.701 1.00 17.71 184 LYS A CA 1
ATOM 1481 C C . LYS A 1 184 ? 20.158 -13.211 325.535 1.00 16.42 184 LYS A C 1
ATOM 1482 O O . LYS A 1 184 ? 21.353 -13.507 325.478 1.00 15.69 184 LYS A O 1
ATOM 1488 N N . PRO A 1 185 ? 19.294 -13.857 326.322 1.00 16.03 185 PRO A N 1
ATOM 1489 C CA . PRO A 1 185 ? 19.750 -15.003 327.113 1.00 14.31 185 PRO A CA 1
ATOM 1490 C C . PRO A 1 185 ? 20.201 -16.144 326.222 1.00 16.35 185 PRO A C 1
ATOM 1491 O O . PRO A 1 185 ? 19.762 -16.265 325.071 1.00 16.64 185 PRO A O 1
ATOM 1495 N N . PHE A 1 186 ? 21.089 -16.973 326.753 1.00 14.71 186 PHE A N 1
ATOM 1496 C CA . PHE A 1 186 ? 21.536 -18.157 326.033 1.00 17.48 186 PHE A CA 1
ATOM 1497 C C . PHE A 1 186 ? 21.717 -19.336 326.978 1.00 19.10 186 PHE A C 1
ATOM 1498 O O . PHE A 1 186 ? 21.701 -19.177 328.200 1.00 15.26 186 PHE A O 1
ATOM 1506 N N . GLU A 1 187 ? 21.893 -20.523 326.408 1.00 17.82 187 GLU A N 1
ATOM 1507 C CA . GLU A 1 187 ? 21.939 -21.742 327.205 1.00 20.19 187 GLU A CA 1
ATOM 1508 C C . GLU A 1 187 ? 23.162 -21.787 328.122 1.00 16.83 187 GLU A C 1
ATOM 1509 O O . GLU A 1 187 ? 24.283 -21.488 327.694 1.00 17.68 187 GLU A O 1
ATOM 1515 N N . LEU A 1 188 ? 22.946 -22.164 329.382 1.00 17.23 188 LEU A N 1
ATOM 1516 C CA . LEU A 1 188 ? 24.042 -22.282 330.345 1.00 15.26 188 LEU A CA 1
ATOM 1517 C C . LEU A 1 188 ? 24.774 -23.608 330.183 1.00 16.09 188 LEU A C 1
ATOM 1518 O O . LEU A 1 188 ? 24.144 -24.670 330.170 1.00 18.27 188 LEU A O 1
ATOM 1523 N N . ASN A 1 189 ? 26.102 -23.546 330.089 1.00 16.25 189 ASN A N 1
ATOM 1524 C CA . ASN A 1 189 ? 26.910 -24.756 329.916 1.00 18.08 189 ASN A CA 1
ATOM 1525 C C . ASN A 1 189 ? 27.964 -24.964 330.994 1.00 18.92 189 ASN A C 1
ATOM 1526 O O . ASN A 1 189 ? 28.848 -25.810 330.850 1.00 20.13 189 ASN A O 1
ATOM 1531 N N . THR A 1 190 ? 27.869 -24.186 332.064 1.00 16.40 190 THR A N 1
ATOM 1532 C CA . THR A 1 190 ? 28.819 -24.243 333.170 1.00 16.45 190 THR A CA 1
ATOM 1533 C C . THR A 1 190 ? 27.997 -24.275 334.446 1.00 17.66 190 THR A C 1
ATOM 1534 O O . THR A 1 190 ? 26.981 -23.583 334.540 1.00 14.28 190 THR A O 1
ATOM 1538 N N . PHE A 1 191 ? 28.417 -25.085 335.415 1.00 14.06 191 PHE A N 1
ATOM 1539 C CA . PHE A 1 191 ? 27.657 -25.267 336.650 1.00 12.47 191 PHE A CA 1
ATOM 1540 C C . PHE A 1 191 ? 28.600 -25.104 337.827 1.00 12.13 191 PHE A C 1
ATOM 1541 O O . PHE A 1 191 ? 29.787 -24.918 337.616 1.00 12.77 191 PHE A O 1
ATOM 1549 N N . VAL A 1 192 ? 28.088 -25.123 339.052 1.00 11.54 192 VAL A N 1
ATOM 1550 C CA . VAL A 1 192 ? 28.949 -24.848 340.207 1.00 10.89 192 VAL A CA 1
ATOM 1551 C C . VAL A 1 192 ? 30.142 -25.806 340.255 1.00 11.89 192 VAL A C 1
ATOM 1552 O O . VAL A 1 192 ? 31.287 -25.382 340.476 1.00 11.95 192 VAL A O 1
ATOM 1556 N N . LYS A 1 193 ? 29.888 -27.087 340.005 1.00 12.19 193 LYS A N 1
ATOM 1557 C CA . LYS A 1 193 ? 30.971 -28.072 340.060 1.00 14.16 193 LYS A CA 1
ATOM 1558 C C . LYS A 1 193 ? 32.129 -27.766 339.101 1.00 14.68 193 LYS A C 1
ATOM 1559 O O . LYS A 1 193 ? 33.270 -28.189 339.330 1.00 15.10 193 LYS A O 1
ATOM 1565 N N . ASP A 1 194 ? 31.848 -27.013 338.044 1.00 13.40 194 ASP A N 1
ATOM 1566 C CA . ASP A 1 194 ? 32.875 -26.681 337.069 1.00 13.95 194 ASP A CA 1
ATOM 1567 C C . ASP A 1 194 ? 33.828 -25.598 337.558 1.00 14.80 194 ASP A C 1
ATOM 1568 O O . ASP A 1 194 ? 34.910 -25.427 336.992 1.00 17.10 194 ASP A O 1
ATOM 1573 N N . LEU A 1 195 ? 33.436 -24.889 338.614 1.00 12.10 195 LEU A N 1
ATOM 1574 C CA . LEU A 1 195 ? 34.205 -23.749 339.106 1.00 13.38 195 LEU A CA 1
ATOM 1575 C C . LEU A 1 195 ? 34.897 -24.043 340.429 1.00 13.52 195 LEU A C 1
ATOM 1576 O O . LEU A 1 195 ? 35.645 -23.209 340.941 1.00 14.51 195 LEU A O 1
ATOM 1581 N N . LEU A 1 196 ? 34.644 -25.222 340.990 1.00 13.14 196 LEU A N 1
ATOM 1582 C CA . LEU A 1 196 ? 35.214 -25.568 342.295 1.00 13.42 196 LEU A CA 1
ATOM 1583 C C . LEU A 1 196 ? 36.723 -25.815 342.256 1.00 13.85 196 LEU A C 1
ATOM 1584 O O . LEU A 1 196 ? 37.268 -26.334 341.271 1.00 17.28 196 LEU A O 1
ATOM 1589 N N . LEU A 1 197 ? 37.379 -25.431 343.344 1.00 13.05 197 LEU A N 1
ATOM 1590 C CA . LEU A 1 197 ? 38.775 -25.763 343.602 1.00 11.85 197 LEU A CA 1
ATOM 1591 C C . LEU A 1 197 ? 38.901 -27.240 343.978 1.00 14.01 197 LEU A C 1
ATOM 1592 O O . LEU A 1 197 ? 37.910 -27.887 344.320 1.00 14.77 197 LEU A O 1
ATOM 1597 N N . PRO A 1 198 ? 40.129 -27.780 343.924 1.00 14.30 198 PRO A N 1
ATOM 1598 C CA . PRO A 1 198 ? 40.378 -29.145 344.410 1.00 15.02 198 PRO A CA 1
ATOM 1599 C C . PRO A 1 198 ? 40.086 -29.270 345.901 1.00 15.69 198 PRO A C 1
ATOM 1600 O O . PRO A 1 198 ? 40.242 -28.284 346.638 1.00 15.87 198 PRO A O 1
ATOM 1604 N N . ASP A 1 199 ? 39.655 -30.453 346.342 1.00 14.34 199 ASP A N 1
ATOM 1605 C CA . ASP A 1 199 ? 39.345 -30.669 347.754 1.00 14.56 199 ASP A CA 1
ATOM 1606 C C . ASP A 1 199 ? 40.475 -30.238 348.701 1.00 16.31 199 ASP A C 1
ATOM 1607 O O . ASP A 1 199 ? 40.211 -29.717 349.781 1.00 16.03 199 ASP A O 1
ATOM 1612 N N . SER A 1 200 ? 41.723 -30.462 348.296 1.00 17.93 200 SER A N 1
ATOM 1613 C CA . SER A 1 200 ? 42.868 -30.175 349.159 1.00 17.34 200 SER A CA 1
ATOM 1614 C C . SER A 1 200 ? 43.004 -28.691 349.501 1.00 18.41 200 SER A C 1
ATOM 1615 O O . SER A 1 200 ? 43.685 -28.338 350.469 1.00 21.62 200 SER A O 1
ATOM 1618 N N . GLU A 1 201 ? 42.364 -27.827 348.713 1.00 14.49 201 GLU A N 1
ATOM 1619 C CA . GLU A 1 201 ? 42.477 -26.381 348.928 1.00 15.90 201 GLU A CA 1
ATOM 1620 C C . GLU A 1 201 ? 41.343 -25.773 349.760 1.00 16.50 201 GLU A C 1
ATOM 1621 O O . GLU A 1 201 ? 41.373 -24.571 350.064 1.00 14.95 201 GLU A O 1
ATOM 1627 N N . VAL A 1 202 ? 40.360 -26.593 350.132 1.00 14.15 202 VAL A N 1
ATOM 1628 C CA . VAL A 1 202 ? 39.145 -26.089 350.780 1.00 13.74 202 VAL A CA 1
ATOM 1629 C C . VAL A 1 202 ? 38.711 -26.926 351.991 1.00 14.13 202 VAL A C 1
ATOM 1630 O O . VAL A 1 202 ? 37.554 -26.852 352.432 1.00 14.95 202 VAL A O 1
ATOM 1634 N N . GLU A 1 203 ? 39.618 -27.727 352.537 1.00 15.88 203 GLU A N 1
ATOM 1635 C CA . GLU A 1 203 ? 39.257 -28.581 353.666 1.00 17.79 203 GLU A CA 1
ATOM 1636 C C . GLU A 1 203 ? 38.776 -27.795 354.876 1.00 15.84 203 GLU A C 1
ATOM 1637 O O . GLU A 1 203 ? 37.960 -28.286 355.664 1.00 18.80 203 GLU A O 1
ATOM 1643 N N . HIS A 1 204 ? 39.281 -26.572 355.021 1.00 15.00 204 HIS A N 1
ATOM 1644 C CA . HIS A 1 204 ? 38.961 -25.737 356.174 1.00 17.36 204 HIS A CA 1
ATOM 1645 C C . HIS A 1 204 ? 37.559 -25.154 356.083 1.00 17.40 204 HIS A C 1
ATOM 1646 O O . HIS A 1 204 ? 37.074 -24.535 357.033 1.00 19.21 204 HIS A O 1
ATOM 1653 N N . LEU A 1 205 ? 36.912 -25.351 354.939 1.00 14.18 205 LEU A N 1
ATOM 1654 C CA . LEU A 1 205 ? 35.574 -24.813 354.716 1.00 13.84 205 LEU A CA 1
ATOM 1655 C C . LEU A 1 205 ? 34.489 -25.855 354.940 1.00 16.07 205 LEU A C 1
ATOM 1656 O O . LEU A 1 205 ? 33.292 -25.550 354.858 1.00 14.94 205 LEU A O 1
ATOM 1661 N N . VAL A 1 206 ? 34.907 -27.084 355.231 1.00 13.69 206 VAL A N 1
ATOM 1662 C CA . VAL A 1 206 ? 33.971 -28.170 355.488 1.00 13.11 206 VAL A CA 1
ATOM 1663 C C . VAL A 1 206 ? 33.327 -27.983 356.856 1.00 17.42 206 VAL A C 1
ATOM 1664 O O . VAL A 1 206 ? 34.002 -27.679 357.850 1.00 18.14 206 VAL A O 1
ATOM 1668 N N . ILE A 1 207 ? 32.014 -28.145 356.884 1.00 15.59 207 ILE A N 1
ATOM 1669 C CA . ILE A 1 207 ? 31.235 -28.016 358.104 1.00 16.93 207 ILE A CA 1
ATOM 1670 C C . ILE A 1 207 ? 30.538 -29.350 358.339 1.00 19.38 207 ILE A C 1
ATOM 1671 O O . ILE A 1 207 ? 29.906 -29.889 357.426 1.00 18.47 207 ILE A O 1
ATOM 1676 N N . ASP A 1 208 ? 30.696 -29.903 359.544 1.00 18.74 208 ASP A N 1
ATOM 1677 C CA . ASP A 1 208 ? 30.075 -31.179 359.895 1.00 20.00 208 ASP A CA 1
ATOM 1678 C C . ASP A 1 208 ? 29.054 -30.974 361.014 1.00 23.51 208 ASP A C 1
ATOM 1679 O O . ASP A 1 208 ? 29.386 -31.056 362.194 1.00 25.75 208 ASP A O 1
ATOM 1684 N N . ARG A 1 209 ? 27.813 -30.688 360.631 1.00 21.68 209 ARG A N 1
ATOM 1685 C CA . ARG A 1 209 ? 26.736 -30.444 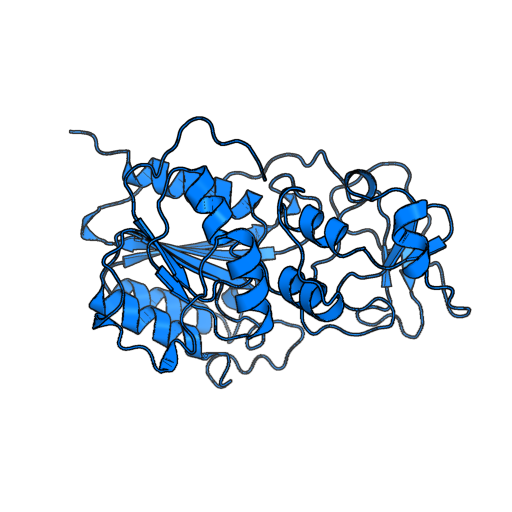361.591 1.00 23.22 209 ARG A CA 1
ATOM 1686 C C . ARG A 1 209 ? 25.954 -31.729 361.841 1.00 23.24 209 ARG A C 1
ATOM 1687 O O . ARG A 1 209 ? 25.520 -32.389 360.897 1.00 21.69 209 ARG A O 1
ATOM 1695 N N . LYS A 1 210 ? 25.757 -32.089 363.106 1.00 23.73 210 LYS A N 1
ATOM 1696 C CA . LYS A 1 210 ? 25.027 -33.318 363.398 1.00 24.01 210 LYS A CA 1
ATOM 1697 C C . LYS A 1 210 ? 23.526 -33.137 363.192 1.00 22.96 210 LYS A C 1
ATOM 1698 O O . LYS A 1 210 ? 22.780 -34.116 363.169 1.00 26.99 210 LYS A O 1
ATOM 1704 N N . ASP A 1 211 ? 23.087 -31.891 363.029 1.00 20.44 211 ASP A N 1
ATOM 1705 C CA . ASP A 1 211 ? 21.681 -31.622 362.737 1.00 21.31 211 ASP A CA 1
ATOM 1706 C C . ASP A 1 211 ? 21.419 -31.421 361.241 1.00 23.97 211 ASP A C 1
ATOM 1707 O O . ASP A 1 211 ? 20.398 -30.854 360.853 1.00 22.67 211 ASP A O 1
ATOM 1712 N N . LEU A 1 212 ? 22.349 -31.874 360.406 1.00 21.46 212 LEU A N 1
ATOM 1713 C CA . LEU A 1 212 ? 22.113 -31.911 358.965 1.00 20.20 212 LEU A CA 1
ATOM 1714 C C . LEU A 1 212 ? 20.942 -32.830 358.657 1.00 22.14 212 LEU A C 1
ATOM 1715 O O . LEU A 1 212 ? 20.886 -33.965 359.133 1.00 21.19 212 LEU A O 1
ATOM 1720 N N . VAL A 1 213 ? 20.000 -32.339 357.861 1.00 18.08 213 VAL A N 1
ATOM 1721 C CA . VAL A 1 213 ? 18.906 -33.158 357.371 1.00 19.35 213 VAL A CA 1
ATOM 1722 C C . VAL A 1 213 ? 18.902 -33.072 355.856 1.00 22.27 213 VAL A C 1
ATOM 1723 O O . VAL A 1 213 ? 18.711 -31.991 355.294 1.00 19.60 213 VAL A O 1
ATOM 1727 N N . MET A 1 214 ? 19.142 -34.196 355.193 1.00 18.65 214 MET A N 1
ATOM 1728 C CA . MET A 1 214 ? 19.072 -34.224 353.739 1.00 22.70 214 MET A CA 1
ATOM 1729 C C . MET A 1 214 ? 17.621 -34.435 353.336 1.00 24.48 214 MET A C 1
ATOM 1730 O O . MET A 1 214 ? 16.966 -35.369 353.803 1.00 27.44 214 MET A O 1
ATOM 1735 N N . THR A 1 215 ? 17.117 -33.557 352.477 1.00 20.34 215 THR A N 1
ATOM 1736 C CA . THR A 1 215 ? 15.700 -33.522 352.148 1.00 22.48 215 THR A CA 1
ATOM 1737 C C . THR A 1 215 ? 15.441 -33.954 350.708 1.00 27.08 215 THR A C 1
ATOM 1738 O O . THR A 1 215 ? 14.303 -34.240 350.334 1.00 28.75 215 THR A O 1
ATOM 1742 N N . ASN A 1 216 ? 16.498 -33.983 349.898 1.00 20.21 216 ASN A N 1
ATOM 1743 C CA . ASN A 1 216 ? 16.377 -34.355 348.490 1.00 20.61 216 ASN A CA 1
ATOM 1744 C C . ASN A 1 216 ? 17.623 -35.084 348.019 1.00 21.40 216 ASN A C 1
ATOM 1745 O O . ASN A 1 216 ? 18.715 -34.825 348.520 1.00 19.52 216 ASN A O 1
ATOM 1750 N N . GLN A 1 217 ? 17.457 -35.988 347.052 1.00 20.37 217 GLN A N 1
ATOM 1751 C CA . GLN A 1 217 ? 18.562 -36.768 346.507 1.00 22.65 217 GLN A CA 1
ATOM 1752 C C . GLN A 1 217 ? 19.494 -35.891 345.693 1.00 19.57 217 GLN A C 1
ATOM 1753 O O . GLN A 1 217 ? 19.031 -35.004 344.975 1.00 20.25 217 GLN A O 1
ATOM 1759 N N . GLU A 1 218 ? 20.796 -36.157 345.778 1.00 17.97 218 GLU A N 1
ATOM 1760 C CA . GLU A 1 218 ? 21.757 -35.510 344.893 1.00 15.79 218 GLU A CA 1
ATOM 1761 C C . GLU A 1 218 ? 21.404 -35.829 343.436 1.00 19.29 218 GLU A C 1
ATOM 1762 O O . GLU A 1 218 ? 20.848 -36.893 343.138 1.00 19.92 218 GLU A O 1
ATOM 1768 N N . ILE A 1 219 ? 21.681 -34.890 342.536 1.00 15.08 219 ILE A N 1
ATOM 1769 C CA . ILE A 1 219 ? 21.411 -35.081 341.116 1.00 16.18 219 ILE A CA 1
ATOM 1770 C C . ILE A 1 219 ? 22.708 -35.324 340.354 1.00 15.90 219 ILE A C 1
ATOM 1771 O O . ILE A 1 219 ? 23.750 -34.768 340.702 1.00 15.70 219 ILE A O 1
ATOM 1776 N N . GLU A 1 220 ? 22.639 -36.149 339.313 1.00 18.99 220 GLU A N 1
ATOM 1777 C CA . GLU A 1 220 ? 23.800 -36.409 338.469 1.00 19.61 220 GLU A CA 1
ATOM 1778 C C . GLU A 1 220 ? 23.756 -35.554 337.209 1.00 19.68 220 GLU A C 1
ATOM 1779 O O . GLU A 1 220 ? 24.800 -35.203 336.652 1.00 21.85 220 GLU A O 1
ATOM 1785 N N . GLN A 1 221 ? 22.553 -35.213 336.764 1.00 17.90 221 GLN A N 1
ATOM 1786 C CA . GLN A 1 221 ? 22.398 -34.397 335.565 1.00 19.55 221 GLN A CA 1
ATOM 1787 C C . GLN A 1 221 ? 22.421 -32.914 335.935 1.00 19.78 221 GLN A C 1
ATOM 1788 O O . GLN A 1 221 ? 21.684 -32.480 336.819 1.00 18.58 221 GLN A O 1
ATOM 1794 N N . THR A 1 222 ? 23.270 -32.144 335.261 1.00 17.69 222 THR A N 1
ATOM 1795 C CA . THR A 1 222 ? 23.341 -30.709 335.521 1.00 16.53 222 THR A CA 1
ATOM 1796 C C . THR A 1 222 ? 22.061 -29.975 335.097 1.00 16.52 222 THR A C 1
ATOM 1797 O O . THR A 1 222 ? 21.367 -30.390 334.160 1.00 18.17 222 THR A O 1
ATOM 1801 N N . THR A 1 223 ? 21.760 -28.871 335.777 1.00 13.46 223 THR A N 1
ATOM 1802 C CA . THR A 1 223 ? 20.517 -28.137 335.530 1.00 14.53 223 THR A CA 1
ATOM 1803 C C . THR A 1 223 ? 20.732 -26.658 335.867 1.00 17.03 223 THR A C 1
ATOM 1804 O O . THR A 1 223 ? 21.450 -26.346 336.808 1.00 15.12 223 THR A O 1
ATOM 1808 N N . PRO A 1 224 ? 20.134 -25.743 335.078 1.00 16.27 224 PRO A N 1
ATOM 1809 C CA . PRO A 1 224 ? 20.336 -24.300 335.280 1.00 14.12 224 PRO A CA 1
ATOM 1810 C C . PRO A 1 224 ? 19.388 -23.703 336.317 1.00 17.08 224 PRO A C 1
ATOM 1811 O O . PRO A 1 224 ? 18.674 -22.717 336.065 1.00 17.11 224 PRO A O 1
ATOM 1815 N N . LYS A 1 225 ? 19.375 -24.310 337.494 1.00 13.58 225 LYS A N 1
ATOM 1816 C CA . LYS A 1 225 ? 18.565 -23.811 338.592 1.00 13.93 225 LYS A CA 1
ATOM 1817 C C . LYS A 1 225 ? 19.206 -24.175 339.922 1.00 14.60 225 LYS A C 1
ATOM 1818 O O . LYS A 1 225 ? 20.117 -25.017 339.975 1.00 13.95 225 LYS A O 1
ATOM 1824 N N . THR A 1 226 ? 18.754 -23.529 340.995 1.00 13.49 226 THR A N 1
ATOM 1825 C CA . THR A 1 226 ? 19.220 -23.898 342.320 1.00 12.98 226 THR A CA 1
ATOM 1826 C C . THR A 1 226 ? 18.531 -25.187 342.705 1.00 15.23 226 THR A C 1
ATOM 1827 O O . THR A 1 226 ? 17.340 -25.385 342.437 1.00 16.27 226 THR A O 1
ATOM 1831 N N . VAL A 1 227 ? 19.296 -26.080 343.312 1.00 12.06 227 VAL A N 1
ATOM 1832 C CA . VAL A 1 227 ? 18.779 -27.382 343.708 1.00 12.14 227 VAL A CA 1
ATOM 1833 C C . VAL A 1 227 ? 19.062 -27.591 345.185 1.00 14.64 227 VAL A C 1
ATOM 1834 O O . VAL A 1 227 ? 20.197 -27.884 345.575 1.00 13.87 227 VAL A O 1
ATOM 1838 N N . ARG A 1 228 ? 18.044 -27.414 346.023 1.00 13.88 228 ARG A N 1
ATOM 1839 C CA . ARG A 1 228 ? 18.268 -27.622 347.446 1.00 15.03 228 ARG A CA 1
ATOM 1840 C C . ARG A 1 228 ? 18.351 -29.105 347.771 1.00 17.39 228 ARG A C 1
ATOM 1841 O O . ARG A 1 228 ? 17.534 -29.893 347.299 1.00 16.70 228 ARG A O 1
ATOM 1849 N N . LEU A 1 229 ? 19.338 -29.476 348.580 1.00 15.19 229 LEU A N 1
ATOM 1850 C CA . LEU A 1 229 ? 19.518 -30.867 348.980 1.00 14.67 229 LEU A CA 1
ATOM 1851 C C . LEU A 1 229 ? 19.223 -31.102 350.467 1.00 18.20 229 LEU A C 1
ATOM 1852 O O . LEU A 1 229 ? 18.888 -32.218 350.865 1.00 18.73 229 LEU A O 1
ATOM 1857 N N . GLY A 1 230 ? 19.374 -30.074 351.294 1.00 16.19 230 GLY A N 1
ATOM 1858 C CA . GLY A 1 230 ? 19.134 -30.243 352.722 1.00 16.91 230 GLY A CA 1
ATOM 1859 C C . GLY A 1 230 ? 19.276 -28.968 353.529 1.00 17.76 230 GLY A C 1
ATOM 1860 O O . GLY A 1 230 ? 19.492 -27.897 352.967 1.00 15.02 230 GLY A O 1
ATOM 1861 N N . ILE A 1 231 ? 19.150 -29.081 354.851 1.00 15.43 231 ILE A N 1
ATOM 1862 C CA . ILE A 1 231 ? 19.290 -27.932 355.742 1.00 16.66 231 ILE A CA 1
ATOM 1863 C C . ILE A 1 231 ? 20.036 -28.337 357.001 1.00 20.21 231 ILE A C 1
ATOM 1864 O O . ILE A 1 231 ? 20.181 -29.531 357.288 1.00 18.82 231 ILE A O 1
ATOM 1869 N N . VAL A 1 232 ? 20.531 -27.343 357.735 1.00 16.58 232 VAL A N 1
ATOM 1870 C CA . VAL A 1 232 ? 20.968 -27.551 359.111 1.00 19.55 232 VAL A CA 1
ATOM 1871 C C . VAL A 1 232 ? 20.145 -26.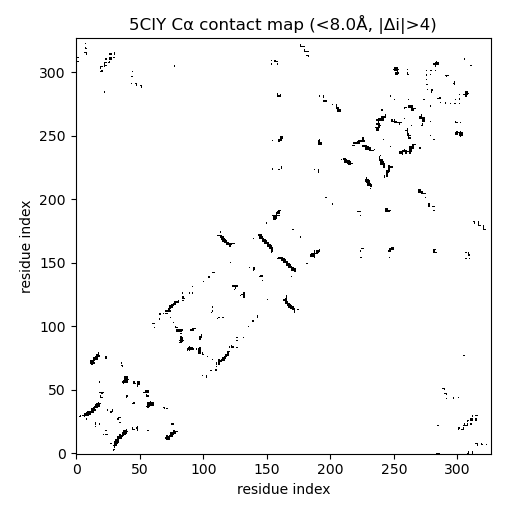583 359.943 1.00 20.91 232 VAL A C 1
ATOM 1872 O O . VAL A 1 232 ? 19.532 -25.673 359.387 1.00 17.47 232 VAL A O 1
ATOM 1876 N N . GLY A 1 233 ? 20.110 -26.767 361.261 1.00 18.85 233 GLY A N 1
ATOM 1877 C CA . GLY A 1 233 ? 19.318 -25.884 362.099 1.00 18.59 233 GLY A CA 1
ATOM 1878 C C . GLY A 1 233 ? 17.877 -25.786 361.628 1.00 17.87 233 GLY A C 1
ATOM 1879 O O . GLY A 1 233 ? 17.253 -26.800 361.297 1.00 20.59 233 GLY A O 1
ATOM 1880 N N . LYS A 1 234 ? 17.352 -24.564 361.565 1.00 18.22 234 LYS A N 1
ATOM 1881 C CA . LYS A 1 234 ? 15.971 -24.358 361.143 1.00 17.14 234 LYS A CA 1
ATOM 1882 C C . LYS A 1 234 ? 15.866 -24.078 359.649 1.00 18.56 234 LYS A C 1
ATOM 1883 O O . LYS A 1 234 ? 14.780 -23.795 359.139 1.00 20.34 234 LYS A O 1
ATOM 1889 N N . GLY A 1 235 ? 16.997 -24.143 358.954 1.00 16.42 235 GLY A N 1
ATOM 1890 C CA . GLY A 1 235 ? 17.001 -23.993 357.508 1.00 16.80 235 GLY A CA 1
ATOM 1891 C C . GLY A 1 235 ? 16.754 -22.578 357.014 1.00 15.05 235 GLY A C 1
ATOM 1892 O O . GLY A 1 235 ? 16.199 -22.385 355.925 1.00 16.30 235 GLY A O 1
ATOM 1893 N N . GLY A 1 236 ? 17.183 -21.589 357.793 1.00 15.24 236 GLY A N 1
ATOM 1894 C CA . GLY A 1 236 ? 17.103 -20.201 357.356 1.00 15.50 236 GLY A CA 1
ATOM 1895 C C . GLY A 1 236 ? 18.261 -19.859 356.435 1.00 15.92 236 GLY A C 1
ATOM 1896 O O . GLY A 1 236 ? 18.966 -20.750 355.941 1.00 14.46 236 GLY A O 1
ATOM 1897 N N . GLN A 1 237 ? 18.478 -18.568 356.204 1.00 14.04 237 GLN A N 1
ATOM 1898 C CA . GLN A 1 237 ? 19.588 -18.149 355.346 1.00 12.23 237 GLN A CA 1
ATOM 1899 C C . GLN A 1 237 ? 20.918 -18.667 355.886 1.00 13.39 237 GLN A C 1
ATOM 1900 O O . GLN A 1 237 ? 21.159 -18.644 357.095 1.00 12.37 237 GLN A O 1
ATOM 1906 N N . GLY A 1 238 ? 21.770 -19.159 354.992 1.00 12.13 238 GLY A N 1
ATOM 1907 C CA . GLY A 1 238 ? 23.050 -19.708 355.400 1.00 13.07 238 GLY A CA 1
ATOM 1908 C C . GLY A 1 238 ? 22.937 -21.060 356.086 1.00 13.54 238 GLY A C 1
ATOM 1909 O O . GLY A 1 238 ? 23.920 -21.565 356.630 1.00 15.66 238 GLY A O 1
ATOM 1910 N N . GLU A 1 239 ? 21.743 -21.645 356.086 1.00 12.78 239 GLU A N 1
ATOM 1911 C CA . GLU A 1 239 ? 21.541 -22.940 356.726 1.00 15.03 239 GLU A CA 1
ATOM 1912 C C . GLU A 1 239 ? 20.968 -23.940 355.727 1.00 14.56 239 GLU A C 1
ATOM 1913 O O . GLU A 1 239 ? 20.309 -24.905 356.106 1.00 16.57 239 GLU A O 1
ATOM 1919 N N . ARG A 1 240 ? 21.236 -23.697 354.448 1.00 10.86 240 ARG A N 1
ATOM 1920 C CA . ARG A 1 240 ? 20.685 -24.496 353.360 1.00 13.56 240 ARG A CA 1
ATOM 1921 C C . ARG A 1 240 ? 21.803 -25.052 352.490 1.00 13.68 240 ARG A C 1
ATOM 1922 O O . ARG A 1 240 ? 22.755 -24.331 352.150 1.00 12.55 240 ARG A O 1
ATOM 1930 N N . ILE A 1 241 ? 21.681 -26.326 352.120 1.00 11.33 241 ILE A N 1
ATOM 1931 C CA . ILE A 1 241 ? 22.716 -27.019 351.354 1.00 13.13 241 ILE A CA 1
ATOM 1932 C C . ILE A 1 241 ? 22.200 -27.296 349.942 1.00 13.64 241 ILE A C 1
ATOM 1933 O O . ILE A 1 241 ? 21.062 -27.749 349.771 1.00 14.68 241 ILE A O 1
ATOM 1938 N N . TYR A 1 242 ? 23.030 -27.023 348.938 1.00 11.35 242 TYR A N 1
ATOM 1939 C CA . TYR A 1 242 ? 22.626 -27.093 347.533 1.00 11.73 242 TYR A CA 1
ATOM 1940 C C . TYR A 1 242 ? 23.512 -28.020 346.735 1.00 12.38 242 TYR A C 1
ATOM 1941 O O . TYR A 1 242 ? 24.640 -28.334 347.138 1.00 12.58 242 TYR A O 1
ATOM 1950 N N . SER A 1 243 ? 23.005 -28.447 345.580 1.00 12.37 243 SER A N 1
ATOM 1951 C CA . SER A 1 243 ? 23.788 -29.289 344.687 1.00 11.57 243 SER A CA 1
ATOM 1952 C C . SER A 1 243 ? 24.735 -28.480 343.814 1.00 12.15 243 SER A C 1
ATOM 1953 O O . SER A 1 243 ? 24.357 -27.453 343.262 1.00 13.04 243 SER A O 1
ATOM 1956 N N . THR A 1 244 ? 25.961 -28.974 343.661 1.00 13.23 244 THR A N 1
ATOM 1957 C CA . THR A 1 244 ? 26.926 -28.345 342.766 1.00 11.58 244 THR A CA 1
ATOM 1958 C C . THR A 1 244 ? 26.648 -28.661 341.305 1.00 12.52 244 THR A C 1
ATOM 1959 O O . THR A 1 244 ? 27.292 -28.114 340.417 1.00 12.71 244 THR A O 1
ATOM 1963 N N . ARG A 1 245 ? 25.689 -29.549 341.052 1.00 11.13 245 ARG A N 1
ATOM 1964 C CA . ARG A 1 245 ? 25.299 -29.852 339.678 1.00 11.99 245 ARG A CA 1
ATOM 1965 C C . ARG A 1 245 ? 24.244 -28.859 339.184 1.00 13.20 245 ARG A C 1
ATOM 1966 O O . ARG A 1 245 ? 23.854 -28.877 338.017 1.00 13.74 245 ARG A O 1
ATOM 1974 N N . GLY A 1 246 ? 23.796 -27.988 340.082 1.00 11.90 246 GLY A N 1
ATOM 1975 C CA . GLY A 1 246 ? 22.959 -26.857 339.711 1.00 12.11 246 GLY A CA 1
ATOM 1976 C C . GLY A 1 246 ? 23.752 -25.558 339.694 1.00 13.45 246 GLY A C 1
ATOM 1977 O O . GLY A 1 246 ? 24.951 -25.538 339.393 1.00 13.73 246 GLY A O 1
ATOM 1978 N N . ILE A 1 247 ? 23.077 -24.457 340.005 1.00 12.17 247 ILE A N 1
ATOM 1979 C CA . ILE A 1 247 ? 23.740 -23.166 340.060 1.00 11.92 247 ILE A CA 1
ATOM 1980 C C . ILE A 1 247 ? 23.808 -22.656 341.493 1.00 10.93 247 ILE A C 1
ATOM 1981 O O . ILE A 1 247 ? 23.111 -23.153 342.388 1.00 13.41 247 ILE A O 1
ATOM 1986 N N . ALA A 1 248 ? 24.665 -21.664 341.710 1.00 11.41 248 ALA A N 1
ATOM 1987 C CA . ALA A 1 248 ? 24.869 -21.117 343.046 1.00 9.47 248 ALA A CA 1
ATOM 1988 C C . ALA A 1 248 ? 23.717 -20.202 343.434 1.00 11.66 248 ALA A C 1
ATOM 1989 O O . ALA A 1 248 ? 23.149 -19.506 342.582 1.00 12.11 248 ALA A O 1
ATOM 1991 N N . ILE A 1 249 ? 23.366 -20.206 344.719 1.00 10.92 249 ILE A N 1
ATOM 1992 C CA . ILE A 1 249 ? 22.475 -19.177 345.231 1.00 10.71 249 ILE A CA 1
ATOM 1993 C C . ILE A 1 249 ? 23.203 -17.851 345.219 1.00 11.99 249 ILE A C 1
ATOM 1994 O O . ILE A 1 249 ? 24.439 -17.799 345.111 1.00 13.02 249 ILE A O 1
ATOM 1999 N N . THR A 1 250 ? 22.446 -16.766 345.315 1.00 11.28 250 THR A N 1
ATOM 2000 C CA . THR A 1 250 ? 23.056 -15.445 345.230 1.00 12.02 250 THR A CA 1
ATOM 2001 C C . THR A 1 250 ? 24.016 -15.191 346.402 1.00 12.31 250 THR A C 1
ATOM 2002 O O . THR A 1 250 ? 23.706 -15.492 347.558 1.00 13.37 250 THR A O 1
ATOM 2006 N N . LEU A 1 251 ? 25.203 -14.669 346.099 1.00 12.41 251 LEU A N 1
ATOM 2007 C CA . LEU A 1 251 ? 26.173 -14.404 347.151 1.00 13.20 251 LEU A CA 1
ATOM 2008 C C . LEU A 1 251 ? 2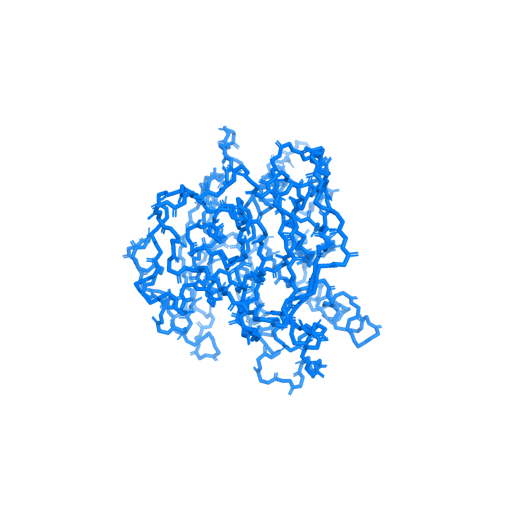5.692 -13.197 347.937 1.00 14.41 251 LEU A C 1
ATOM 2009 O O . LEU A 1 251 ? 25.120 -12.264 347.359 1.00 15.48 251 LEU A O 1
ATOM 2014 N N . SER A 1 252 ? 25.877 -13.218 349.254 1.00 13.37 252 SER A N 1
ATOM 2015 C CA . SER A 1 252 ? 25.471 -12.060 350.048 1.00 14.22 252 SER A CA 1
ATOM 2016 C C . SER A 1 252 ? 26.618 -11.429 350.809 1.00 15.67 252 SER A C 1
ATOM 2017 O O . SER A 1 252 ? 27.664 -12.045 351.017 1.00 15.16 252 SER A O 1
ATOM 2020 N N . ALA A 1 253 ? 26.414 -10.180 351.200 1.00 12.92 253 ALA A N 1
ATOM 2021 C CA . ALA A 1 253 ? 27.474 -9.367 351.775 1.00 12.22 253 ALA A CA 1
ATOM 2022 C C . ALA A 1 253 ? 27.397 -9.298 353.293 1.00 13.65 253 ALA A C 1
ATOM 2023 O O . ALA A 1 253 ? 28.429 -9.236 353.978 1.00 15.00 253 ALA A O 1
ATOM 2025 N N . TYR A 1 254 ? 26.174 -9.256 353.810 1.00 12.44 254 TYR A N 1
ATOM 2026 C CA . TYR A 1 254 ? 25.946 -9.143 355.251 1.00 13.70 254 TYR A CA 1
ATOM 2027 C C . TYR A 1 254 ? 25.265 -10.375 355.828 1.00 18.43 254 TYR A C 1
ATOM 2028 O O . TYR A 1 254 ? 24.811 -10.355 356.973 1.00 17.28 254 TYR A O 1
ATOM 2037 N N . GLY A 1 255 ? 25.211 -11.450 355.047 1.00 15.93 255 GLY A N 1
ATOM 2038 C CA . GLY A 1 255 ? 24.466 -12.634 355.442 1.00 15.77 255 GLY A CA 1
ATOM 2039 C C . GLY A 1 255 ? 25.110 -13.443 356.558 1.00 13.61 255 GLY A C 1
ATOM 2040 O O . GLY A 1 255 ? 26.329 -13.378 356.770 1.00 15.20 255 GLY A O 1
ATOM 2041 N N . GLY A 1 256 ? 24.277 -14.210 357.259 1.00 14.43 256 GLY A N 1
ATOM 2042 C CA . GLY A 1 256 ? 24.724 -15.079 358.328 1.00 14.54 256 GLY A CA 1
ATOM 2043 C C . GLY A 1 256 ? 24.383 -16.533 358.068 1.00 15.02 256 GLY A C 1
ATOM 2044 O O . GLY A 1 256 ? 24.286 -16.983 356.907 1.00 12.29 256 GLY A O 1
ATOM 2045 N N . GLY A 1 257 ? 24.183 -17.277 359.153 1.00 14.98 257 GLY A N 1
ATOM 2046 C CA . GLY A 1 257 ? 24.010 -18.715 359.071 1.00 12.62 257 GLY A CA 1
ATOM 2047 C C . GLY A 1 257 ? 25.379 -19.372 359.150 1.00 14.42 257 GLY A C 1
ATOM 2048 O O . GLY A 1 257 ? 26.405 -18.713 358.967 1.00 15.94 257 GLY A O 1
ATOM 2049 N N . ILE A 1 258 ? 25.402 -20.668 359.426 1.00 15.45 258 ILE A N 1
ATOM 2050 C CA . ILE A 1 258 ? 26.670 -21.365 359.565 1.00 17.93 258 ILE A CA 1
ATOM 2051 C C . ILE A 1 258 ? 27.411 -21.413 358.223 1.00 17.66 258 ILE A C 1
ATOM 2052 O O . ILE A 1 258 ? 28.647 -21.407 358.196 1.00 17.43 258 ILE A O 1
ATOM 2057 N N . PHE A 1 259 ? 26.669 -21.420 357.110 1.00 15.89 259 PHE A N 1
ATOM 2058 C CA . PHE A 1 259 ? 27.280 -21.317 355.783 1.00 13.65 259 PHE A CA 1
ATOM 2059 C C . PHE A 1 259 ? 27.205 -19.880 355.239 1.00 15.93 259 PHE A C 1
ATOM 2060 O O . PHE A 1 259 ? 26.867 -19.672 354.075 1.00 16.85 259 PHE A O 1
ATOM 2068 N N . ALA A 1 260 ? 27.551 -18.904 356.077 1.00 14.02 260 ALA A N 1
ATOM 2069 C CA . ALA A 1 260 ? 27.307 -17.487 355.780 1.00 12.76 260 ALA A CA 1
ATOM 2070 C C . ALA A 1 260 ? 27.920 -17.001 354.473 1.00 16.09 260 ALA A C 1
ATOM 2071 O O . ALA A 1 260 ? 29.052 -17.354 354.133 1.00 16.19 260 ALA A O 1
ATOM 2073 N N . LYS A 1 261 ? 27.141 -16.181 353.774 1.00 14.01 261 LYS A N 1
ATOM 2074 C CA . LYS A 1 261 ? 27.531 -15.444 352.574 1.00 14.90 261 LYS A CA 1
ATOM 2075 C C . LYS A 1 261 ? 27.620 -16.263 351.295 1.00 16.37 261 LYS A C 1
ATOM 2076 O O . LYS A 1 261 ? 27.364 -15.740 350.222 1.00 18.85 261 LYS A O 1
ATOM 2082 N N . THR A 1 262 ? 27.949 -17.546 351.401 1.00 14.50 262 THR A N 1
ATOM 2083 C CA . THR A 1 262 ? 28.051 -18.375 350.198 1.00 14.20 262 THR A CA 1
ATOM 2084 C C . THR A 1 262 ? 26.956 -19.437 350.078 1.00 13.91 262 THR A C 1
ATOM 2085 O O . THR A 1 262 ? 26.666 -19.901 348.981 1.00 14.54 262 THR A O 1
ATOM 2089 N N . GLY A 1 263 ? 26.377 -19.838 351.206 1.00 13.56 263 GLY A N 1
ATOM 2090 C CA . GLY A 1 263 ? 25.519 -21.011 351.238 1.00 13.41 263 GLY A CA 1
ATOM 2091 C C . GLY A 1 263 ? 26.379 -22.254 351.331 1.00 13.13 263 GLY A C 1
ATOM 2092 O O . GLY A 1 263 ? 27.611 -22.170 351.207 1.00 13.96 263 GLY A O 1
ATOM 2093 N N . GLY A 1 264 ? 25.741 -23.402 351.561 1.00 11.75 264 GLY A N 1
ATOM 2094 C CA . GLY A 1 264 ? 26.445 -24.669 351.679 1.00 12.03 264 GLY A CA 1
ATOM 2095 C C . GLY A 1 264 ? 26.261 -25.531 350.444 1.00 13.50 264 GLY A C 1
ATOM 2096 O O . GLY A 1 264 ? 25.222 -25.474 349.780 1.00 12.96 264 GLY A O 1
ATOM 2097 N N . TYR A 1 265 ? 27.276 -26.329 350.133 1.00 11.28 265 TYR A N 1
ATOM 2098 C CA . TYR A 1 265 ? 27.240 -27.193 348.954 1.00 13.08 265 TYR A CA 1
ATOM 2099 C C . TYR A 1 265 ? 27.723 -28.591 349.293 1.00 13.57 265 TYR A C 1
ATOM 2100 O O . TYR A 1 265 ? 28.639 -28.762 350.102 1.00 13.52 265 TYR A O 1
ATOM 2109 N N . LEU A 1 266 ? 27.083 -29.586 348.685 1.00 11.36 266 LEU A N 1
ATOM 2110 C CA . LEU A 1 266 ? 27.529 -30.969 348.819 1.00 12.21 266 LEU A CA 1
ATOM 2111 C C . LEU A 1 266 ? 28.694 -31.239 347.873 1.00 12.99 266 LEU A C 1
ATOM 2112 O O . LEU A 1 266 ? 28.551 -31.155 346.650 1.00 14.64 266 LEU A O 1
ATOM 2117 N N . VAL A 1 267 ? 29.863 -31.543 348.434 1.00 11.32 267 VAL A N 1
ATOM 2118 C CA . VAL A 1 267 ? 31.022 -31.857 347.613 1.00 11.75 267 VAL A CA 1
ATOM 2119 C C . VAL A 1 267 ? 31.641 -33.143 348.125 1.00 14.42 267 VAL A C 1
ATOM 2120 O O . VAL A 1 267 ? 32.111 -33.195 349.262 1.00 15.74 267 VAL A O 1
ATOM 2124 N N . ASN A 1 268 ? 31.608 -34.182 347.294 1.00 14.73 268 ASN A N 1
ATOM 2125 C CA . ASN A 1 268 ? 32.213 -35.466 347.656 1.00 15.06 268 ASN A CA 1
ATOM 2126 C C . ASN A 1 268 ? 31.788 -35.984 349.028 1.00 17.66 268 ASN A C 1
ATOM 2127 O O . ASN A 1 268 ? 32.616 -36.420 349.828 1.00 18.35 268 ASN A O 1
ATOM 2132 N N . GLY A 1 269 ? 30.491 -35.928 349.299 1.00 14.67 269 GLY A N 1
ATOM 2133 C CA . GLY A 1 269 ? 29.944 -36.517 350.506 1.00 16.79 269 GLY A CA 1
ATOM 2134 C C . GLY A 1 269 ? 30.002 -35.632 351.730 1.00 17.65 269 GLY A C 1
ATOM 2135 O O . GLY A 1 269 ? 29.528 -36.029 352.797 1.00 20.53 269 GLY A O 1
ATOM 2136 N N . LYS A 1 270 ? 30.581 -34.438 351.600 1.00 15.23 270 LYS A N 1
ATOM 2137 C CA . LYS A 1 270 ? 30.650 -33.515 352.729 1.00 15.72 270 LYS A CA 1
ATOM 2138 C C . LYS A 1 270 ? 29.966 -32.196 352.381 1.00 14.79 270 LYS A C 1
ATOM 2139 O O . LYS A 1 270 ? 29.768 -31.900 351.206 1.00 14.68 270 LYS A O 1
ATOM 2145 N N . THR A 1 271 ? 29.618 -31.412 353.399 1.00 14.43 271 THR A N 1
ATOM 2146 C CA . THR A 1 271 ? 29.006 -30.097 353.169 1.00 11.80 271 THR A CA 1
ATOM 2147 C C . THR A 1 271 ? 30.006 -28.990 353.468 1.00 15.11 271 THR A C 1
ATOM 2148 O O . THR A 1 271 ? 30.662 -29.010 354.511 1.00 14.56 271 THR A O 1
ATOM 2152 N N . ARG A 1 272 ? 30.124 -28.015 352.565 1.00 12.38 272 ARG A N 1
ATOM 2153 C CA . ARG A 1 272 ? 31.065 -26.912 352.783 1.00 12.17 272 ARG A CA 1
ATOM 2154 C C . ARG A 1 272 ? 30.621 -25.569 352.217 1.00 12.45 272 ARG A C 1
ATOM 2155 O O . ARG A 1 272 ? 29.767 -25.509 351.319 1.00 13.98 272 ARG A O 1
ATOM 2163 N N . LYS A 1 273 ? 31.220 -24.497 352.741 1.00 13.09 273 LYS A N 1
ATOM 2164 C CA . LYS A 1 273 ? 31.057 -23.160 352.178 1.00 13.46 273 LYS A CA 1
ATOM 2165 C C . LYS A 1 273 ? 31.898 -23.061 350.916 1.00 12.64 273 LYS A C 1
ATOM 2166 O O . LYS A 1 273 ? 32.776 -23.905 350.675 1.00 12.01 273 LYS A O 1
ATOM 2172 N N . LEU A 1 274 ? 31.651 -22.040 350.103 1.00 11.61 274 LEU A N 1
ATOM 2173 C CA . LEU A 1 274 ? 32.554 -21.756 348.985 1.00 11.63 274 LEU A CA 1
ATOM 2174 C C . LEU A 1 274 ? 33.753 -20.961 349.480 1.00 12.92 274 LEU A C 1
ATOM 2175 O O . LEU A 1 274 ? 33.666 -20.220 350.456 1.00 12.17 274 LEU A O 1
ATOM 2180 N N . HIS A 1 275 ? 34.870 -21.150 348.792 1.00 10.46 275 HIS A N 1
ATOM 2181 C CA . HIS A 1 275 ? 36.117 -20.420 348.995 1.00 12.05 275 HIS A CA 1
ATOM 2182 C C . HIS A 1 275 ? 36.001 -19.070 348.294 1.00 12.11 275 HIS A C 1
ATOM 2183 O O . HIS A 1 275 ? 35.292 -18.953 347.292 1.00 10.69 275 HIS A O 1
ATOM 2190 N N . PRO A 1 276 ? 36.704 -18.044 348.803 1.00 12.88 276 PRO A N 1
ATOM 2191 C CA . PRO A 1 276 ? 36.619 -16.736 348.126 1.00 12.51 276 PRO A CA 1
ATOM 2192 C C . PRO A 1 276 ? 36.968 -16.756 346.634 1.00 11.63 276 PRO A C 1
ATOM 2193 O O . PRO A 1 276 ? 36.411 -15.983 345.854 1.00 11.21 276 PRO A O 1
ATOM 2197 N N . ARG A 1 277 ? 37.880 -17.628 346.226 1.00 10.95 277 ARG A N 1
ATOM 2198 C CA . ARG A 1 277 ? 38.203 -17.755 344.806 1.00 10.73 277 ARG A CA 1
ATOM 2199 C C . ARG A 1 277 ? 37.033 -18.372 344.028 1.00 11.45 277 ARG A C 1
ATOM 2200 O O . ARG A 1 277 ? 36.807 -18.033 342.863 1.00 11.93 277 ARG A O 1
ATOM 2208 N N . GLU A 1 278 ? 36.298 -19.280 344.663 1.00 11.44 278 GLU A N 1
ATOM 2209 C CA . GLU A 1 278 ? 35.099 -19.832 344.046 1.00 10.76 278 GLU A CA 1
ATOM 2210 C C . GLU A 1 278 ? 34.038 -18.753 343.963 1.00 11.12 278 GLU A C 1
ATOM 2211 O O . GLU A 1 278 ? 33.320 -18.670 342.966 1.00 11.96 278 GLU A O 1
ATOM 2217 N N . CYS A 1 279 ? 33.958 -17.905 344.985 1.00 10.90 279 CYS A N 1
ATOM 2218 C CA . CYS A 1 279 ? 33.070 -16.733 344.906 1.00 10.06 279 CYS A CA 1
ATOM 2219 C C . CYS A 1 279 ? 33.441 -15.812 343.746 1.00 13.09 279 CYS A C 1
ATOM 2220 O O . CYS A 1 279 ? 32.560 -15.352 343.011 1.00 11.57 279 CYS A O 1
ATOM 2223 N N . ALA A 1 280 ? 34.734 -15.543 343.580 1.00 10.71 280 ALA A N 1
ATOM 2224 C CA . ALA A 1 280 ? 35.194 -14.743 342.443 1.00 10.83 280 ALA A CA 1
ATOM 2225 C C . ALA A 1 280 ? 34.704 -15.337 341.118 1.00 12.46 280 ALA A C 1
ATOM 2226 O O . ALA A 1 280 ? 34.168 -14.623 340.257 1.00 11.63 280 ALA A O 1
ATOM 2228 N N . ARG A 1 281 ? 34.866 -16.649 340.969 1.00 12.53 281 ARG A N 1
ATOM 2229 C CA . ARG A 1 281 ? 34.476 -17.331 339.732 1.00 11.38 281 ARG A CA 1
ATOM 2230 C C . ARG A 1 281 ? 32.964 -17.291 339.521 1.00 12.27 281 ARG A C 1
ATOM 2231 O O . ARG A 1 281 ? 32.489 -17.144 338.395 1.00 13.10 281 ARG A O 1
ATOM 2239 N N . VAL A 1 282 ? 32.217 -17.425 340.608 1.00 12.20 282 VAL A N 1
ATOM 2240 C CA . VAL A 1 282 ? 30.758 -17.381 340.556 1.00 12.35 282 VAL A CA 1
ATOM 2241 C C . VAL A 1 282 ? 30.265 -15.974 340.168 1.00 13.52 282 VAL A C 1
ATOM 2242 O O . VAL A 1 282 ? 29.157 -15.825 339.654 1.00 13.10 282 VAL A O 1
ATOM 2246 N N . MET A 1 283 ? 31.114 -14.959 340.363 1.00 11.60 283 MET A N 1
ATOM 2247 C CA . MET A 1 283 ? 30.800 -13.580 339.976 1.00 12.86 283 MET A CA 1
ATOM 2248 C C . MET A 1 283 ? 31.432 -13.222 338.631 1.00 12.47 283 MET A C 1
ATOM 2249 O O . MET A 1 283 ? 31.321 -12.087 338.170 1.00 13.56 283 MET A O 1
ATOM 2254 N N . GLY A 1 284 ? 32.097 -14.187 338.005 1.00 11.45 284 GLY A N 1
ATOM 2255 C CA . GLY A 1 284 ? 32.705 -13.948 336.709 1.00 13.53 284 GLY A CA 1
ATOM 2256 C C . GLY A 1 284 ? 34.057 -13.253 336.747 1.00 14.10 284 GLY A C 1
ATOM 2257 O O . GLY A 1 284 ? 34.544 -12.811 335.701 1.00 13.05 284 GLY A O 1
ATOM 2258 N N . TYR A 1 285 ? 34.668 -13.155 337.931 1.00 12.84 285 TYR A N 1
ATOM 2259 C CA . TYR A 1 285 ? 36.011 -12.582 338.049 1.00 12.68 285 TYR A CA 1
ATOM 2260 C C . TYR A 1 285 ? 37.082 -13.542 337.533 1.00 13.51 285 TYR A C 1
ATOM 2261 O O . TYR A 1 285 ? 37.018 -14.746 337.770 1.00 13.52 285 TYR A O 1
ATOM 2270 N N . PRO A 1 286 ? 38.076 -13.008 336.816 1.00 12.29 286 PRO A N 1
ATOM 2271 C CA . PRO A 1 286 ? 39.137 -13.881 336.298 1.00 14.05 286 PRO A CA 1
ATOM 2272 C C . PRO A 1 286 ? 40.067 -14.337 337.422 1.00 14.35 286 PRO A C 1
ATOM 2273 O O . PRO A 1 286 ? 40.147 -13.660 338.455 1.00 12.95 286 PRO A O 1
ATOM 2277 N N . ASP A 1 287 ? 40.756 -15.462 337.235 1.00 14.41 287 ASP A N 1
ATOM 2278 C CA . ASP A 1 287 ? 41.629 -15.979 338.288 1.00 13.57 287 ASP A CA 1
ATOM 2279 C C . ASP A 1 287 ? 42.799 -15.029 338.575 1.00 14.02 287 ASP A C 1
ATOM 2280 O O . ASP A 1 287 ? 43.409 -15.089 339.641 1.00 15.08 287 ASP A O 1
ATOM 2285 N N . SER A 1 288 ? 43.080 -14.132 337.633 1.00 13.73 288 SER A N 1
ATOM 2286 C CA . SER A 1 288 ? 44.126 -13.133 337.814 1.00 14.77 288 SER A CA 1
ATOM 2287 C C . SER A 1 288 ? 43.742 -12.061 338.826 1.00 15.58 288 SER A C 1
ATOM 2288 O O . SER A 1 288 ? 44.613 -11.358 339.345 1.00 16.99 288 SER A O 1
ATOM 2291 N N . TYR A 1 289 ? 42.446 -11.937 339.108 1.00 14.07 289 TYR A N 1
ATOM 2292 C CA . TYR A 1 289 ? 41.981 -10.937 340.067 1.00 13.20 289 TYR A CA 1
ATOM 2293 C C . TYR A 1 289 ? 42.454 -11.321 341.474 1.00 14.87 289 TYR A C 1
ATOM 2294 O O . TYR A 1 289 ? 42.306 -12.472 341.902 1.00 14.76 289 TYR A O 1
ATOM 2303 N N . LYS A 1 290 ? 43.024 -10.354 342.183 1.00 14.07 290 LYS A N 1
ATOM 2304 C CA . LYS A 1 290 ? 43.617 -10.601 343.492 1.00 13.60 290 LYS A CA 1
ATOM 2305 C C . LYS A 1 290 ? 42.616 -10.373 344.624 1.00 13.01 290 LYS A C 1
ATOM 2306 O O . LYS A 1 290 ? 42.058 -9.282 344.778 1.00 13.96 290 LYS A O 1
ATOM 2312 N N . VAL A 1 291 ? 42.381 -11.415 345.412 1.00 12.99 291 VAL A N 1
ATOM 2313 C CA . VAL A 1 291 ? 41.363 -11.378 346.466 1.00 12.90 291 VAL A CA 1
ATOM 2314 C C . VAL A 1 291 ? 41.905 -10.684 347.718 1.00 14.89 291 VAL A C 1
ATOM 2315 O O . VAL A 1 291 ? 43.088 -10.806 348.030 1.00 15.37 291 VAL A O 1
ATOM 2319 N N . HIS A 1 292 ? 41.057 -9.936 348.423 1.00 14.52 292 HIS A N 1
ATOM 2320 C CA . HIS A 1 292 ? 41.489 -9.253 349.645 1.00 13.31 292 HIS A CA 1
ATOM 2321 C C . HIS A 1 292 ? 42.018 -10.252 350.685 1.00 13.67 292 HIS A C 1
ATOM 2322 O O . HIS A 1 292 ? 41.479 -11.352 350.806 1.00 15.18 292 HIS A O 1
ATOM 2329 N N . PRO A 1 293 ? 43.077 -9.875 351.436 1.00 15.91 293 PRO A N 1
ATOM 2330 C CA . PRO A 1 293 ? 43.692 -10.765 352.441 1.00 20.06 293 PRO A CA 1
ATOM 2331 C C . PRO A 1 293 ? 42.750 -11.237 353.548 1.00 18.75 293 PRO A C 1
ATOM 2332 O O . PRO A 1 293 ? 42.967 -12.315 354.112 1.00 19.48 293 PRO A O 1
ATOM 2336 N N . SER A 1 294 ? 41.748 -10.435 353.896 1.00 15.31 294 SER A N 1
ATOM 2337 C CA . SER A 1 294 ? 40.775 -10.856 354.900 1.00 17.79 294 SER A CA 1
ATOM 2338 C C . SER A 1 294 ? 39.676 -11.641 354.220 1.00 15.83 294 SER A C 1
ATOM 2339 O O . SER A 1 294 ? 38.968 -11.092 353.375 1.00 16.69 294 SER A O 1
ATOM 2342 N N . THR A 1 295 ? 39.523 -12.918 354.571 1.00 14.68 295 THR A N 1
ATOM 2343 C CA . THR A 1 295 ? 38.466 -13.723 353.966 1.00 14.71 295 THR A CA 1
ATOM 2344 C C . THR A 1 295 ? 37.087 -13.139 354.249 1.00 14.94 295 THR A C 1
ATOM 2345 O O . THR A 1 295 ? 36.213 -13.162 353.390 1.00 13.97 295 THR A O 1
ATOM 2349 N N . SER A 1 296 ? 36.889 -12.610 355.451 1.00 15.21 296 SER A N 1
ATOM 2350 C CA . SER A 1 296 ? 35.597 -12.023 355.790 1.00 16.46 296 SER A CA 1
ATOM 2351 C C . SER A 1 296 ? 35.273 -10.841 354.867 1.00 15.32 296 SER A C 1
ATOM 2352 O O . SER A 1 296 ? 34.142 -10.689 354.389 1.00 15.41 296 SER A O 1
ATOM 2355 N N . GLN A 1 297 ? 36.270 -10.001 354.621 1.00 14.64 297 GLN A N 1
ATOM 2356 C CA . GLN A 1 297 ? 36.070 -8.852 353.748 1.00 14.58 297 GLN A CA 1
ATOM 2357 C C . GLN A 1 297 ? 35.918 -9.294 352.297 1.00 13.61 297 GLN A C 1
ATOM 2358 O O . GLN A 1 297 ? 35.113 -8.735 351.556 1.00 11.88 297 GLN A O 1
ATOM 2364 N N . ALA A 1 298 ? 36.680 -10.306 351.894 1.00 13.05 298 ALA A N 1
ATOM 2365 C CA . ALA A 1 298 ? 36.534 -10.855 350.547 1.00 11.28 298 ALA A CA 1
ATOM 2366 C C . ALA A 1 298 ? 35.110 -11.351 350.279 1.00 12.36 298 ALA A C 1
ATOM 2367 O O . ALA A 1 298 ? 34.547 -11.076 349.224 1.00 12.73 298 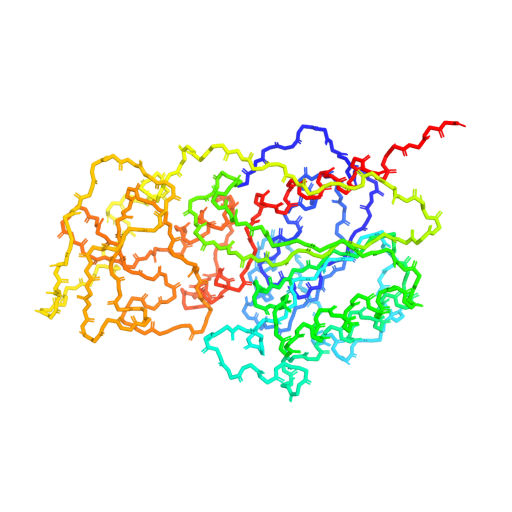ALA A O 1
ATOM 2369 N N . TYR A 1 299 ? 34.542 -12.100 351.220 1.00 12.26 299 TYR A N 1
ATOM 2370 C CA . TYR A 1 299 ? 33.179 -12.597 351.050 1.00 11.52 299 TYR A CA 1
ATOM 2371 C C . TYR A 1 299 ? 32.191 -11.439 350.964 1.00 12.84 299 TYR A C 1
ATOM 2372 O O . TYR A 1 299 ? 31.259 -11.477 350.156 1.00 14.25 299 TYR A O 1
ATOM 2381 N N . LYS A 1 300 ? 32.394 -10.417 351.797 1.00 10.96 300 LYS A N 1
ATOM 2382 C CA . LYS A 1 300 ? 31.507 -9.257 351.815 1.00 12.07 300 LYS A CA 1
ATOM 2383 C C . LYS A 1 300 ? 31.579 -8.578 350.456 1.00 12.22 300 LYS A C 1
ATOM 2384 O O . LYS A 1 300 ? 30.551 -8.243 349.849 1.00 13.72 300 LYS A O 1
ATOM 2390 N N . GLN A 1 301 ? 32.804 -8.398 349.970 1.00 10.61 301 GLN A N 1
ATOM 2391 C CA . GLN A 1 301 ? 33.040 -7.748 348.692 1.00 10.68 301 GLN A CA 1
ATOM 2392 C C . GLN A 1 301 ? 32.397 -8.481 347.528 1.00 11.28 301 GLN A C 1
ATOM 2393 O O . GLN A 1 301 ? 31.714 -7.867 346.718 1.00 12.75 301 GLN A O 1
ATOM 2399 N N . PHE A 1 302 ? 32.587 -9.795 347.449 1.00 11.59 302 PHE A N 1
ATOM 2400 C CA . PHE A 1 302 ? 31.977 -10.531 346.355 1.00 10.26 302 PHE A CA 1
ATOM 2401 C C . PHE A 1 302 ? 30.463 -10.516 346.485 1.00 12.44 302 PHE A C 1
ATOM 2402 O O . PHE A 1 302 ? 29.761 -10.412 345.484 1.00 12.58 302 PHE A O 1
ATOM 2410 N N . GLY A 1 303 ? 29.974 -10.542 347.720 1.00 13.21 303 GLY A N 1
ATOM 2411 C CA . GLY A 1 303 ? 28.540 -10.488 347.972 1.00 13.67 303 GLY A CA 1
ATOM 2412 C C . GLY A 1 303 ? 27.889 -9.203 347.484 1.00 14.44 303 GLY A C 1
ATOM 2413 O O . GLY A 1 303 ? 26.724 -9.208 347.085 1.00 14.20 303 GLY A O 1
ATOM 2414 N N . ASN A 1 304 ? 28.640 -8.102 347.519 1.00 12.13 304 ASN A N 1
ATOM 2415 C CA . ASN A 1 304 ? 28.159 -6.793 347.107 1.00 13.48 304 ASN A CA 1
ATOM 2416 C C . ASN A 1 304 ? 28.290 -6.583 345.607 1.00 12.10 304 ASN A C 1
ATOM 2417 O O . ASN A 1 304 ? 27.755 -5.622 345.063 1.00 12.74 304 ASN A O 1
ATOM 2422 N N . SER A 1 305 ? 29.019 -7.467 344.942 1.00 12.64 305 SER A N 1
ATOM 2423 C CA . SER A 1 305 ? 29.540 -7.129 343.621 1.00 13.08 305 SER A CA 1
ATOM 2424 C C . SER A 1 305 ? 28.586 -7.392 342.458 1.00 15.51 305 SER A C 1
ATOM 2425 O O . SER A 1 305 ? 27.406 -7.710 342.647 1.00 15.04 305 SER A O 1
ATOM 2428 N N . VAL A 1 306 ? 29.129 -7.267 341.253 1.00 14.60 306 VAL A N 1
ATOM 2429 C CA . VAL A 1 306 ? 28.389 -7.495 340.018 1.00 14.57 306 VAL A CA 1
ATOM 2430 C C . VAL A 1 306 ? 28.940 -8.709 339.279 1.00 15.28 306 VAL A C 1
ATOM 2431 O O . VAL A 1 306 ? 30.112 -9.068 339.444 1.00 15.01 306 VAL A O 1
ATOM 2435 N N . VAL A 1 307 ? 28.103 -9.349 338.464 1.00 14.63 307 VAL A N 1
ATOM 2436 C CA . VAL A 1 307 ? 28.575 -10.457 337.641 1.00 13.59 307 VAL A CA 1
ATOM 2437 C C . VAL A 1 307 ? 29.190 -9.847 336.383 1.00 14.25 307 VAL A C 1
ATOM 2438 O O . VAL A 1 307 ? 28.492 -9.226 335.588 1.00 13.31 307 VAL A O 1
ATOM 2442 N N . ILE A 1 308 ? 30.504 -10.008 336.232 1.00 13.77 308 ILE A N 1
ATOM 2443 C CA . ILE A 1 308 ? 31.244 -9.341 335.163 1.00 12.58 308 ILE A CA 1
ATOM 2444 C C . ILE A 1 308 ? 30.638 -9.624 333.791 1.00 11.76 308 ILE A C 1
ATOM 2445 O O . ILE A 1 308 ? 30.478 -8.709 332.982 1.00 13.70 308 ILE A O 1
ATOM 2450 N N . ASN A 1 309 ? 30.302 -10.886 333.538 1.00 12.03 309 ASN A N 1
ATOM 2451 C CA . ASN A 1 309 ? 29.854 -11.296 332.213 1.00 13.30 309 ASN A CA 1
ATOM 2452 C C . ASN A 1 309 ? 28.600 -10.551 331.774 1.00 11.89 309 ASN A C 1
ATOM 2453 O O . ASN A 1 309 ? 28.501 -10.132 330.618 1.00 12.58 309 ASN A O 1
ATOM 2458 N N . VAL A 1 310 ? 27.645 -10.392 332.688 1.00 11.28 310 VAL A N 1
ATOM 2459 C CA . VAL A 1 310 ? 26.410 -9.678 332.370 1.00 12.22 310 VAL A CA 1
ATOM 2460 C C . VAL A 1 310 ? 26.720 -8.227 331.981 1.00 12.63 310 VAL A C 1
ATOM 2461 O O . VAL A 1 310 ? 26.209 -7.707 330.966 1.00 12.19 310 VAL A O 1
ATOM 2465 N N . LEU A 1 311 ? 27.578 -7.582 332.769 1.00 13.09 311 LEU A N 1
ATOM 2466 C CA . LEU A 1 311 ? 28.012 -6.219 332.477 1.00 14.01 311 LEU A CA 1
ATOM 2467 C C . LEU A 1 311 ? 28.745 -6.113 331.141 1.00 14.19 311 LEU A C 1
ATOM 2468 O O . LEU A 1 311 ? 28.614 -5.114 330.434 1.00 12.96 311 LEU A O 1
ATOM 2473 N N . GLN A 1 312 ? 29.521 -7.135 330.795 1.00 13.03 312 GLN A N 1
ATOM 2474 C CA . GLN A 1 312 ? 30.214 -7.131 329.511 1.00 12.23 312 GLN A CA 1
ATOM 2475 C C . GLN A 1 312 ? 29.235 -7.102 328.331 1.00 13.70 312 GLN A C 1
ATOM 2476 O O . GLN A 1 312 ? 29.417 -6.314 327.409 1.00 13.05 312 GLN A O 1
ATOM 2482 N N . TYR A 1 313 ? 28.206 -7.948 328.366 1.00 12.71 313 TYR A N 1
ATOM 2483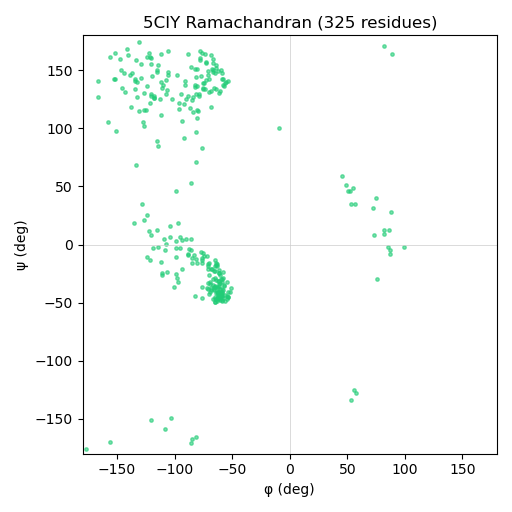 C CA . TYR A 1 313 ? 27.224 -7.995 327.278 1.00 13.71 313 TYR A CA 1
ATOM 2484 C C . TYR A 1 313 ? 26.467 -6.669 327.174 1.00 12.69 313 TYR A C 1
ATOM 2485 O O . TYR A 1 313 ? 26.251 -6.146 326.079 1.00 13.56 313 TYR A O 1
ATOM 2494 N N . ILE A 1 314 ? 26.095 -6.105 328.318 1.00 12.78 314 ILE A N 1
ATOM 2495 C CA . ILE A 1 314 ? 25.411 -4.816 328.329 1.00 13.56 314 ILE A CA 1
ATOM 2496 C C . ILE A 1 314 ? 26.320 -3.708 327.794 1.00 12.62 314 ILE A C 1
ATOM 2497 O O . ILE A 1 314 ? 25.888 -2.899 326.956 1.00 14.04 314 ILE A O 1
ATOM 2502 N N . ALA A 1 315 ? 27.574 -3.682 328.250 1.00 12.12 315 ALA A N 1
ATOM 2503 C CA . ALA A 1 315 ? 28.527 -2.646 327.841 1.00 12.28 315 ALA A CA 1
ATOM 2504 C C . ALA A 1 315 ? 28.774 -2.731 326.340 1.00 12.74 315 ALA A C 1
ATOM 2505 O O . ALA A 1 315 ? 28.858 -1.704 325.655 1.00 13.48 315 ALA A O 1
ATOM 2507 N N . TYR A 1 316 ? 28.880 -3.953 325.833 1.00 12.55 316 TYR A N 1
ATOM 2508 C CA . TYR A 1 316 ? 29.031 -4.165 324.399 1.00 13.42 316 TYR A CA 1
ATOM 2509 C C . TYR A 1 316 ? 27.842 -3.580 323.637 1.00 15.29 316 TYR A C 1
ATOM 2510 O O . TYR A 1 316 ? 28.017 -2.945 322.596 1.00 15.68 316 TYR A O 1
ATOM 2519 N N . ASN A 1 317 ? 26.634 -3.793 324.148 1.00 14.00 317 ASN A N 1
ATOM 2520 C CA . ASN A 1 317 ? 25.447 -3.248 323.494 1.00 12.80 317 ASN A CA 1
ATOM 2521 C C . ASN A 1 317 ? 25.314 -1.732 323.621 1.00 15.14 317 ASN A C 1
ATOM 2522 O O . ASN A 1 317 ? 24.786 -1.081 322.720 1.00 13.53 317 ASN A O 1
ATOM 2527 N N . ILE A 1 318 ? 25.771 -1.173 324.737 1.00 12.23 318 ILE A N 1
ATOM 2528 C CA . ILE A 1 318 ? 25.846 0.282 324.868 1.00 11.38 318 ILE A CA 1
ATOM 2529 C C . ILE A 1 318 ? 26.748 0.831 323.756 1.00 14.12 318 ILE A C 1
ATOM 2530 O O . ILE A 1 318 ? 26.371 1.762 323.037 1.00 13.92 318 ILE A O 1
ATOM 2535 N N . GLY A 1 319 ? 27.925 0.230 323.599 1.00 13.41 319 GLY A N 1
ATOM 2536 C CA . GLY A 1 319 ? 28.864 0.644 322.568 1.00 15.51 319 GLY A CA 1
ATOM 2537 C C . GLY A 1 319 ? 28.314 0.460 321.166 1.00 16.78 319 GLY A C 1
ATOM 2538 O O . GLY A 1 319 ? 28.498 1.328 320.304 1.00 15.65 319 GLY A O 1
ATOM 2539 N N . SER A 1 320 ? 27.666 -0.676 320.926 1.00 15.37 320 SER A N 1
ATOM 2540 C CA . SER A 1 320 ? 27.028 -0.944 319.637 1.00 14.70 320 SER A CA 1
ATOM 2541 C C . SER A 1 320 ? 26.050 0.174 319.271 1.00 17.91 320 SER A C 1
ATOM 2542 O O . SER A 1 320 ? 26.035 0.661 318.134 1.00 15.80 320 SER A O 1
ATOM 2545 N N . SER A 1 321 ? 25.256 0.599 320.248 1.00 15.02 321 SER A N 1
ATOM 2546 C CA . SER A 1 321 ? 24.292 1.682 320.036 1.00 13.37 321 SER A CA 1
ATOM 2547 C C . SER A 1 321 ? 24.966 3.026 319.781 1.00 16.66 321 SER A C 1
ATOM 2548 O O . SER A 1 321 ? 24.592 3.738 318.846 1.00 16.53 321 SER A O 1
ATOM 2551 N N . LEU A 1 322 ? 25.959 3.371 320.597 1.00 13.41 322 LEU A N 1
ATOM 2552 C CA . LEU A 1 322 ? 26.668 4.635 320.422 1.00 13.45 322 LEU A CA 1
ATOM 2553 C C . LEU A 1 322 ? 27.355 4.692 319.056 1.00 17.82 322 LEU A C 1
ATOM 2554 O O . LEU A 1 322 ? 27.500 5.771 318.469 1.00 17.87 322 LEU A O 1
ATOM 2559 N N . ASN A 1 323 ? 27.773 3.535 318.552 1.00 13.99 323 ASN A N 1
ATOM 2560 C CA . ASN A 1 323 ? 28.569 3.499 317.322 1.00 15.86 323 ASN A CA 1
ATOM 2561 C C . ASN A 1 323 ? 27.750 3.503 316.034 1.00 18.98 323 ASN A C 1
ATOM 2562 O O . ASN A 1 323 ? 28.300 3.740 314.959 1.00 18.10 323 ASN A O 1
ATOM 2567 N N . PHE A 1 324 ? 26.453 3.220 316.133 1.00 16.83 324 PHE A N 1
ATOM 2568 C CA . PHE A 1 324 ? 25.591 3.245 314.949 1.00 14.96 324 PHE A CA 1
ATOM 2569 C C . PHE A 1 324 ? 25.174 4.684 314.642 1.00 16.30 324 PHE A C 1
ATOM 2570 O O . PHE A 1 324 ? 24.223 5.215 315.226 1.00 16.00 324 PHE A O 1
ATOM 2578 N N . LYS A 1 325 ? 25.897 5.309 313.716 1.00 14.88 325 LYS A N 1
ATOM 2579 C CA . LYS A 1 325 ? 25.662 6.706 313.368 1.00 15.98 325 LYS A CA 1
ATOM 2580 C C . LYS A 1 325 ? 25.634 6.890 311.854 1.00 15.70 325 LYS A C 1
ATOM 2581 O O . LYS A 1 325 ? 26.529 7.505 311.283 1.00 17.46 325 LYS A O 1
ATOM 2587 N N . PRO A 1 326 ? 24.600 6.351 311.200 1.00 15.85 326 PRO A N 1
ATOM 2588 C CA . PRO A 1 326 ? 24.525 6.464 309.743 1.00 15.30 326 PRO A CA 1
ATOM 2589 C C . PRO A 1 326 ? 24.318 7.907 309.286 1.00 19.49 326 PRO A C 1
ATOM 2590 O O . PRO A 1 326 ? 23.812 8.748 310.043 1.00 17.64 326 PRO A O 1
ATOM 2594 N N . TYR A 1 327 ? 24.717 8.187 308.049 1.00 15.69 327 TYR A N 1
ATOM 2595 C CA . TYR A 1 327 ? 24.359 9.447 307.412 1.00 16.47 327 TYR A CA 1
ATOM 2596 C C . TYR A 1 327 ? 22.862 9.499 307.108 1.00 17.54 327 TYR A C 1
ATOM 2597 O O . TYR A 1 327 ? 22.292 10.584 306.901 1.00 17.82 327 TYR A O 1
#

Secondary structure (DSSP, 8-state):
----SS-TTTT-EEEEET-TT-HHHHHHHHTT-EEEEEE---HHHHHHHHHHHS-PPB--GGGS-GGGSPP-SEEEEE---TTT-TTS---GGGSGGG-HHHHHHHHHHHH--SEEEEEEEGGGGTGGGGHHHHHHHHHHHHTTB--EEEEEEGGGTT--B--EEEEEEEEBGGG------PPPP------GGGTPPPGGG-GGGEE--TT-EE-S---SS--SS--EEEESTT--TT-EEEETTS-BPPP-SS--STTTTT-EEEETTEEEPPPHHHHHHHTT--TTSPPPS-HHHHHHHHHH---HHHHHHHHHHHHHHHH----

Solvent-accessible surface area: 14932 Å² total; per-residue (Å²): 69,60,135,12,171,86,94,26,0,95,70,26,84,0,0,0,1,38,9,21,3,0,2,10,20,27,0,1,67,18,0,26,7,103,17,35,32,10,4,20,179,41,121,81,5,24,70,0,0,82,73,38,36,64,71,141,3,81,26,43,7,62,144,12,82,39,145,93,2,44,100,14,26,1,0,0,0,19,7,38,27,42,1,0,25,137,79,40,167,79,111,0,45,152,18,102,108,2,53,21,0,84,17,0,14,65,0,0,150,75,38,132,1,60,0,0,0,0,4,0,16,99,22,0,33,73,19,84,146,26,77,2,37,84,57,0,78,75,27,0,57,142,26,76,3,30,33,53,38,100,48,7,26,1,32,47,5,23,12,0,0,89,4,44,23,2,3,0,0,0,2,54,69,98,49,112,18,154,70,22,97,24,13,137,78,89,141,13,118,40,19,1,92,69,31,36,21,78,68,89,90,2,122,134,13,52,34,118,78,188,61,62,81,86,74,84,164,54,48,139,150,49,22,72,114,43,20,99,0,0,37,0,35,203,10,28,108,11,42,67,0,15,0,6,65,0,0,0,40,67,6,40,9,132,20,40,36,78,0,22,47,0,3,0,0,32,21,124,71,126,11,4,44,0,45,7,43,1,1,0,54,1,0,2,5,36,85,94,7,106,35,13,112,40,84,68,37,0,16,50,12,1,6,81,11,11,2,0,9,0,0,0,46,0,0,67,25,1,0,45,4,16,79,132,163,90,283